Protein 5XYF (pdb70)

InterPro domains:
  IPR029400 TERF1-interacting nuclear factor 2, N-terminal domain [PF14973] (20-169)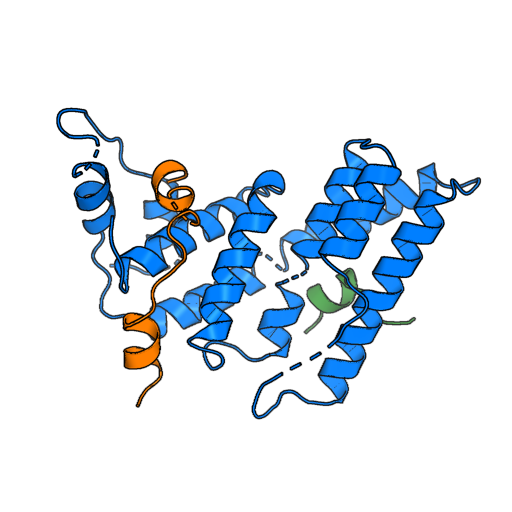
  IPR029400 TERF1-interacting nuclear factor 2, N-terminal domain [cd11657] (20-201)
  IPR039098 TERF1-interacting nuclear factor 2 [PTHR15512] (6-449)

GO terms:
  GO:0005515 protein binding (F, IPI)
  GO:0070198 protein localization to chromosome, telomeric region (P, IDA)
  GO:0005654 nucleoplasm (C, TAS)
  GO:0000781 chromosome, telomeric region (C, IDA)
  GO:0010370 perinucleolar chromocenter (C, IDA)
  GO:0042162 telomeric repeat DNA binding (F, IDA)
  GO:0000783 nuclear telomere cap complex (C, IDA)
  GO:0070187 shelterin complex (C, IDA)
  GO:0032211 negative regulation of telomere maintenance via telomerase (P, IGI)
  GO:0000781 chromosome, telomeric region (C, HDA)
  GO:1904356 regulation of telomere maintenance via telomere lengthening (P, IMP)
  GO:0070187 shelterin complex (C, IMP)
  GO:0016233 telomere capping (P, IMP)
  GO:0032202 telomere assembly (P, IMP)
  GO:0032211 negative regulation of telomere maintenance via telomerase (P, IMP)
  GO:0050680 negative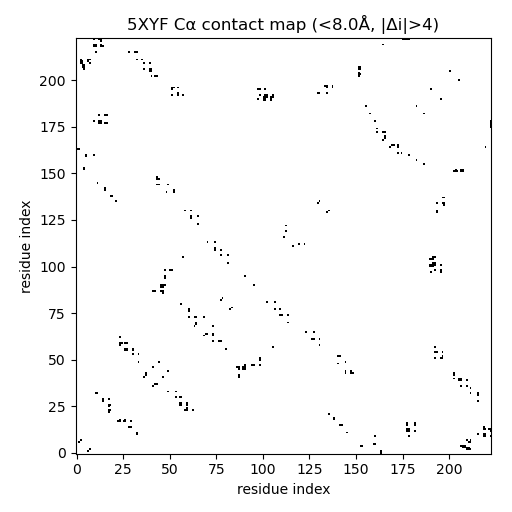 regulation of epithelial cell proliferation (P, IMP)
  GO:0070198 protein localization to chromosome, telomeric region (P, IMP)
  GO:0016604 nuclear body (C, IDA)
  GO:0016233 telomere capping (P, IDA)

B-factor: mean 49.42, std 18.52, range [25.07, 127.1]

Foldseek 3Di:
DDDALVVLLVLLLVLLCCLVVVVLVCLVSVLVSLVVCCVVCVPLDDPLLSLLVNLSLLVNLLVCVVVPPQLVVSVVSLCVSQPPDDDDPPPDDVSVVVSVVVSVVSSVLSVVLNVPDPCNVVSNVVSCVVSDDVVSVVSVSSLSSVVSVVVVGPQDDLCVVVVVVCVCPPDDDDDDPSSVVSCVSDHD/DDDDPVVVVVDD/DDPVVVVVPDDDDPVVCVVVVVD

Solvent-accessible surface area: 12185 Å² total

Sequence (223 aa):
LVAGPAALRFAAAASWQVVRGRCVEHFPRVLEFLRSLRAVAPGLVRYRHHERLCGLKAKVVVELILQGRPWAQVLKALNHHFPESGRDPKATKQDLRKILEAQETFYQQVKQLSEAPVDLASKLQELEQEYGEPFLAAEKLLFEYLCQLEKALPTPQAQQLQDVLSWQPGVSITSSLAWRQYGVDGWLKRMTISRLVLEESSLCARVQAARLPPQLAWALHFL

Secondary structure (DSSP, 8-state):
---HHHHHHHHHHHHHHHHHTT-GGGHHHHHHHHHHHHHH-TTSS-HHHHHHH--HHHHHHHHHHHTT--HHHHHHHHHHHS-S----TT--HHHHHHHHHHHHHHHHHHHHHHT--TTHHHHHHHHHHHTSHHHHH--HHHHHHHHHHHHTS----TTHHHHHHH--TTS--PPPHHHHHHHH----/--HHHHHHT----TT--HHHHH-/----HHHHHH--

Radius of gyration: 18.82 Å; Cα contacts (8 Å, |Δi|>4): 215; chains: 3; bounding box: 44×51×43 Å

Nearest PDB structures (foldseek):
  5xyf-assembly1_A  TM=1.005E+00  e=2.606E-24  Homo sapiens
  5f5p-assembly1_A  TM=2.068E-01  e=6.927E-01  Homo sapiens

Organism: Homo sapiens (NCBI:txid9606)

Structure (mmCIF, N/CA/C/O backbone):
data_5XYF
#
_entry.id   5XYF
#
_cell.length_a   46.222
_cell.length_b   112.258
_cell.length_c   121.209
_cell.angle_alpha   90.000
_cell.angle_beta   90.000
_cell.angle_gamma   90.000
#
_symmetry.space_group_name_H-M   'C 2 2 21'
#
loop_
_entity.id
_entity.type
_entity.pdbx_description
1 polymer 'TERF1-interacting nuclear factor 2'
2 polymer 'Telomeric repeat-binding factor 2'
3 polymer 'Adrenocortical dysplasia protein homolog'
4 water water
#
loop_
_atom_site.group_PDB
_atom_site.id
_atom_site.type_symbol
_atom_site.label_atom_id
_atom_site.label_alt_id
_atom_site.label_comp_id
_atom_site.label_asym_id
_atom_site.label_entity_id
_atom_site.label_seq_id
_atom_site.pdbx_PDB_ins_code
_atom_site.Cartn_x
_atom_site.Cartn_y
_atom_site.Cartn_z
_atom_site.occupancy
_atom_site.B_iso_or_equiv
_atom_site.auth_seq_id
_atom_site.auth_comp_id
_atom_site.auth_asym_id
_atom_site.auth_atom_id
_atom_site.pdbx_PDB_model_num
ATOM 1 N N . LEU A 1 7 ? 19.007 16.337 6.134 1.00 78.23 5 LEU A N 1
ATOM 2 C CA . LEU A 1 7 ? 18.079 17.093 6.965 1.00 81.45 5 LEU A CA 1
ATOM 3 C C . LEU A 1 7 ? 18.174 16.599 8.407 1.00 84.37 5 LEU A C 1
ATOM 4 O O . LEU A 1 7 ? 18.009 15.410 8.682 1.00 86.49 5 LEU A O 1
ATOM 9 N N . VAL A 1 8 ? 18.435 17.532 9.322 1.00 84.42 6 VAL A N 1
ATOM 10 C CA . VAL A 1 8 ? 19.022 17.204 10.616 1.00 84.65 6 VAL A CA 1
ATOM 11 C C . VAL A 1 8 ? 18.188 17.767 11.762 1.00 87.69 6 VAL A C 1
ATOM 12 O O . VAL A 1 8 ? 17.153 18.408 11.543 1.00 88.21 6 VAL A O 1
ATOM 16 N N . ALA A 1 9 ? 18.632 17.512 12.990 1.00 85.17 7 ALA A N 1
ATOM 17 C CA . ALA A 1 9 ? 18.073 18.104 14.196 1.00 80.59 7 ALA A CA 1
ATOM 18 C C . ALA A 1 9 ? 19.204 18.254 15.209 1.00 73.75 7 ALA A C 1
ATOM 19 O O . ALA A 1 9 ? 20.378 18.040 14.888 1.00 73.86 7 ALA A O 1
ATOM 21 N N . GLY A 1 10 ? 18.856 18.629 16.436 1.00 63.64 8 GLY A N 1
ATOM 22 C CA . GLY A 1 10 ? 19.822 18.715 17.505 1.00 55.70 8 GLY A CA 1
ATOM 23 C C . GLY A 1 10 ? 20.596 20.019 17.519 1.00 49.35 8 GLY A C 1
ATOM 24 O O . GLY A 1 10 ? 20.150 21.041 16.987 1.00 46.93 8 GLY A O 1
ATOM 25 N N . PRO A 1 11 ? 21.777 20.006 18.147 1.00 46.34 9 PRO A N 1
ATOM 26 C CA . PRO A 1 11 ? 22.572 21.245 18.229 1.00 43.71 9 PRO A CA 1
ATOM 27 C C . PRO A 1 11 ? 22.981 21.792 16.874 1.00 41.71 9 PRO A C 1
ATOM 28 O O . PRO A 1 11 ? 23.049 23.016 16.702 1.00 39.38 9 PRO A O 1
ATOM 32 N N . ALA A 1 12 ? 23.259 20.918 15.904 1.00 39.38 10 ALA A N 1
ATOM 33 C CA . ALA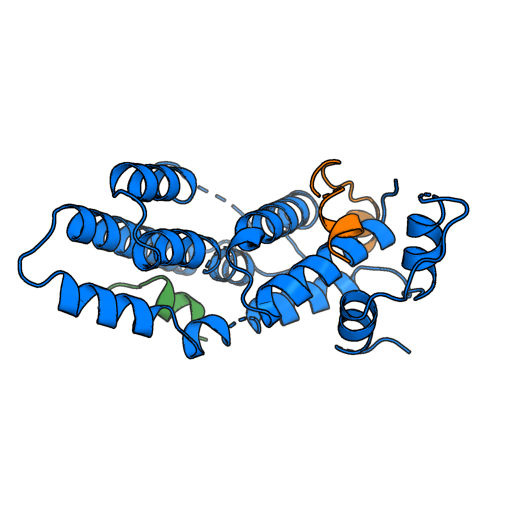 A 1 12 ? 23.649 21.382 14.577 1.00 38.77 10 ALA A CA 1
ATOM 34 C C . ALA A 1 12 ? 22.525 22.175 13.922 1.00 38.93 10 ALA A C 1
ATOM 35 O O . ALA A 1 12 ? 22.759 23.233 13.326 1.00 39.37 10 ALA A O 1
ATOM 37 N N . ALA A 1 13 ? 21.289 21.678 14.029 1.00 38.63 11 ALA A N 1
ATOM 38 C CA . ALA A 1 13 ? 20.154 22.379 13.438 1.00 39.92 11 ALA A CA 1
ATOM 39 C C . ALA A 1 13 ? 19.964 23.753 14.065 1.00 39.22 11 ALA A C 1
ATOM 40 O O . ALA A 1 13 ? 19.684 24.732 13.362 1.00 34.73 11 ALA A O 1
ATOM 42 N N . LEU A 1 14 ? 20.109 23.845 15.390 1.00 38.60 12 LEU A N 1
ATOM 43 C CA . LEU A 1 14 ? 19.970 25.132 16.062 1.00 39.07 12 LEU A CA 1
ATOM 44 C C . LEU A 1 14 ? 21.058 26.102 15.624 1.00 38.53 12 LEU A C 1
ATOM 45 O O . LEU A 1 14 ? 20.793 27.291 15.413 1.00 38.29 12 LEU A O 1
ATOM 50 N N . ARG A 1 15 ? 22.292 25.611 15.477 1.00 34.62 13 ARG A N 1
ATOM 51 C CA . ARG A 1 15 ? 23.391 26.484 15.081 1.00 32.99 13 ARG A CA 1
ATOM 52 C C . ARG A 1 15 ? 23.272 26.922 13.627 1.00 32.11 13 ARG A C 1
ATOM 53 O O . ARG A 1 15 ? 23.736 28.011 13.272 1.00 34.82 13 ARG A O 1
ATOM 61 N N . PHE A 1 16 ? 22.660 26.096 12.774 1.00 29.25 14 PHE A N 1
ATOM 62 C CA . PHE A 1 16 ? 22.434 26.502 11.389 1.00 32.43 14 PHE A CA 1
ATOM 63 C C . PHE A 1 16 ? 21.458 27.669 11.318 1.00 33.17 14 PHE A C 1
ATOM 64 O O . PHE A 1 16 ? 21.699 28.653 10.608 1.00 32.17 14 PHE A O 1
ATOM 72 N N . ALA A 1 17 ? 20.345 27.575 12.049 1.00 30.85 15 ALA A N 1
ATOM 73 C CA . ALA A 1 17 ? 19.372 28.660 12.054 1.00 28.89 15 ALA A CA 1
ATOM 74 C C . ALA A 1 17 ? 19.896 29.879 12.800 1.00 29.37 15 ALA A C 1
ATOM 75 O O . ALA A 1 17 ? 19.527 31.011 12.469 1.00 31.84 15 ALA A O 1
ATOM 77 N N . ALA A 1 18 ? 20.753 29.673 13.803 1.00 26.30 16 ALA A N 1
ATOM 78 C CA . ALA A 1 18 ? 21.342 30.801 14.516 1.00 28.32 16 ALA A CA 1
ATOM 79 C C . ALA A 1 18 ? 22.333 31.546 13.631 1.00 31.48 16 ALA A C 1
ATOM 80 O O . ALA A 1 18 ? 22.333 32.782 13.583 1.00 28.94 16 ALA A O 1
ATOM 82 N N . ALA A 1 19 ? 23.189 30.805 12.921 1.00 31.91 17 ALA A N 1
ATOM 83 C CA . ALA A 1 19 ? 24.155 31.436 12.028 1.00 30.08 17 ALA A CA 1
ATOM 84 C C . ALA A 1 19 ? 23.456 32.171 10.892 1.00 33.93 17 ALA A C 1
ATOM 85 O O . ALA A 1 19 ? 23.885 33.260 10.491 1.00 33.36 17 ALA A O 1
ATOM 87 N N . ALA A 1 20 ? 22.380 31.589 10.359 1.00 34.57 18 ALA A N 1
ATOM 88 C CA . ALA A 1 20 ? 21.605 32.268 9.327 1.00 35.68 18 ALA A CA 1
ATOM 89 C C . ALA A 1 20 ? 20.940 33.520 9.883 1.00 34.78 18 ALA A C 1
ATOM 90 O O . ALA A 1 20 ? 20.973 34.586 9.258 1.00 36.49 18 ALA A O 1
ATOM 92 N N . SER A 1 21 ? 20.332 33.409 11.068 1.00 33.23 19 SER A N 1
ATOM 93 C CA . SER A 1 21 ? 19.687 34.564 11.684 1.00 32.59 19 SER A CA 1
ATOM 94 C C . SER A 1 21 ? 20.701 35.650 12.020 1.00 34.99 19 SER A C 1
ATOM 95 O O . SER A 1 21 ? 20.408 36.845 11.896 1.00 34.45 19 SER A O 1
ATOM 98 N N . TRP A 1 22 ? 21.904 35.252 12.443 1.00 36.92 20 TRP A N 1
ATOM 99 C CA . TRP A 1 22 ? 22.934 36.225 12.793 1.00 35.45 20 TRP A CA 1
ATOM 100 C C . TRP A 1 22 ? 23.390 37.012 11.569 1.00 36.29 20 TRP A C 1
ATOM 101 O O . TRP A 1 22 ? 23.652 38.217 11.661 1.00 37.11 20 TRP A O 1
ATOM 112 N N . GLN A 1 23 ? 23.475 36.352 10.411 1.00 35.09 21 GLN A N 1
ATOM 113 C CA . GLN A 1 23 ? 23.822 37.057 9.181 1.00 33.94 21 GLN A CA 1
ATOM 114 C C . GLN A 1 23 ? 22.684 37.962 8.722 1.00 35.54 21 GLN A C 1
ATOM 115 O O . GLN A 1 23 ? 22.926 39.065 8.218 1.00 35.36 21 GLN A O 1
ATOM 121 N N . VAL A 1 24 ? 21.439 37.509 8.888 1.00 35.06 22 VAL A N 1
ATOM 122 C CA . VAL A 1 24 ? 20.284 38.297 8.460 1.00 36.26 22 VAL A CA 1
ATOM 123 C C . VAL A 1 24 ? 20.257 39.640 9.180 1.00 38.81 22 VAL A C 1
ATOM 124 O O . VAL A 1 24 ? 20.069 40.695 8.562 1.00 40.82 22 VAL A O 1
ATOM 128 N N . VAL A 1 25 ? 20.455 39.623 10.499 1.00 34.73 23 VAL A N 1
ATOM 129 C CA . VAL A 1 25 ? 20.347 40.852 11.278 1.00 38.34 23 VAL A CA 1
ATOM 130 C C . VAL A 1 25 ? 21.566 41.742 11.064 1.00 42.55 23 VAL A C 1
ATOM 131 O O . VAL A 1 25 ? 21.437 42.966 10.934 1.00 41.47 23 VAL A O 1
ATOM 135 N N . ARG A 1 26 ? 22.765 41.152 11.026 1.00 41.46 24 ARG A N 1
ATOM 136 C CA . ARG A 1 26 ? 23.964 41.942 10.757 1.00 40.64 24 ARG A CA 1
ATOM 137 C C . ARG A 1 26 ? 23.872 42.630 9.401 1.00 41.32 24 ARG A C 1
ATOM 138 O O . ARG A 1 26 ? 24.171 43.823 9.274 1.00 45.68 24 ARG A O 1
ATOM 146 N N . GLY A 1 27 ? 23.452 41.893 8.376 1.00 41.97 25 GLY A N 1
ATOM 147 C CA . GLY A 1 27 ? 23.277 42.447 7.050 1.00 44.45 25 GLY A CA 1
ATOM 148 C C . GLY A 1 27 ? 22.027 43.270 6.849 1.00 45.52 25 GLY A C 1
ATOM 149 O O . GLY A 1 27 ? 21.823 43.800 5.753 1.00 48.43 25 GLY A O 1
ATOM 150 N N . ARG A 1 28 ? 21.181 43.387 7.876 1.00 46.13 26 ARG A N 1
ATOM 151 C CA . ARG A 1 28 ? 19.953 44.184 7.814 1.00 48.33 26 ARG A CA 1
ATOM 152 C C . ARG A 1 28 ? 19.019 43.682 6.714 1.00 50.06 26 ARG A C 1
ATOM 153 O O . ARG A 1 28 ? 18.400 44.467 5.992 1.00 51.02 26 ARG A O 1
ATOM 161 N N . CYS A 1 29 ? 18.912 42.358 6.587 1.00 51.61 27 CYS A N 1
ATOM 162 C CA . CYS A 1 29 ? 18.094 41.734 5.544 1.00 52.81 27 CYS A CA 1
ATOM 163 C C . CYS A 1 29 ? 16.669 41.581 6.068 1.00 46.33 27 CYS A C 1
ATOM 164 O O . CYS A 1 29 ? 16.231 40.504 6.478 1.00 40.91 27 CYS A O 1
ATOM 167 N N . VAL A 1 30 ? 15.930 42.695 6.032 1.00 45.74 28 VAL A N 1
ATOM 168 C CA . VAL A 1 30 ? 14.598 42.748 6.633 1.00 44.55 28 VAL A CA 1
ATOM 169 C C . VAL A 1 30 ? 13.658 41.731 5.997 1.00 38.57 28 VAL A C 1
ATOM 170 O O . VAL A 1 30 ? 12.740 41.228 6.656 1.00 36.21 28 VAL A O 1
ATOM 174 N N . GLU A 1 31 ? 13.872 41.400 4.721 1.00 36.64 29 GLU A N 1
ATOM 175 C CA . GLU A 1 31 ? 13.008 40.433 4.053 1.00 41.76 29 GLU A CA 1
ATOM 176 C C . GLU A 1 31 ? 13.085 39.051 4.689 1.00 41.14 29 GLU A C 1
ATOM 177 O O . GLU A 1 31 ? 12.172 38.241 4.494 1.00 41.32 29 GLU A O 1
ATOM 183 N N . HIS A 1 32 ? 14.145 38.763 5.444 1.00 38.59 30 HIS A N 1
ATOM 184 C CA . HIS A 1 32 ? 14.280 37.501 6.157 1.00 37.37 30 HIS A CA 1
ATOM 185 C C . HIS A 1 32 ? 14.016 37.631 7.651 1.00 34.02 30 HIS A C 1
ATOM 186 O O . HIS A 1 32 ? 14.137 36.637 8.374 1.00 38.56 30 HIS A O 1
ATOM 193 N N . PHE A 1 33 ? 13.669 38.827 8.129 1.00 32.55 31 PHE A N 1
ATOM 194 C CA . PHE A 1 33 ? 13.318 38.985 9.538 1.00 32.41 31 PHE A CA 1
ATOM 195 C C . PHE A 1 33 ? 12.191 38.063 9.992 1.00 33.48 31 PHE A C 1
ATOM 196 O O . PHE A 1 33 ? 12.255 37.584 11.138 1.00 29.88 31 PHE A O 1
ATOM 204 N N . PRO A 1 34 ? 11.145 37.792 9.199 1.00 32.50 32 PRO A N 1
ATOM 205 C CA . PRO A 1 34 ? 10.159 36.792 9.639 1.00 35.25 32 PRO A CA 1
ATOM 206 C C . PRO A 1 34 ? 10.767 35.437 9.952 1.00 36.82 32 PRO A C 1
ATOM 207 O O . PRO A 1 34 ? 10.285 34.757 10.864 1.00 38.16 32 PRO A O 1
ATOM 211 N N . ARG A 1 35 ? 11.821 35.029 9.238 1.00 35.23 33 ARG A N 1
ATOM 212 C CA . ARG A 1 35 ? 12.469 33.755 9.540 1.00 35.32 33 ARG A CA 1
ATOM 213 C C . ARG A 1 35 ? 13.149 33.789 10.902 1.00 34.38 33 ARG A C 1
ATOM 214 O O . ARG A 1 35 ? 13.099 32.805 11.651 1.00 34.29 33 ARG A O 1
ATOM 222 N N . VAL A 1 36 ? 13.798 34.907 11.236 1.00 32.50 34 VAL A N 1
ATOM 223 C CA . VAL A 1 36 ? 14.411 35.045 12.555 1.00 31.91 34 VAL A CA 1
ATOM 224 C C . VAL A 1 36 ? 13.351 34.955 13.645 1.00 32.56 34 VAL A C 1
ATOM 225 O O . VAL A 1 36 ? 13.597 34.413 14.729 1.00 33.51 34 VAL A O 1
ATOM 229 N N . LEU A 1 37 ? 12.153 35.476 13.369 1.00 32.93 35 LEU A N 1
ATOM 230 C CA . LEU A 1 37 ? 11.076 35.432 14.353 1.00 33.89 35 LEU A CA 1
ATOM 231 C C . LEU A 1 37 ? 10.628 34.000 14.620 1.00 31.90 35 LEU A C 1
ATOM 232 O O . LEU A 1 37 ? 10.427 33.610 15.776 1.00 33.24 35 LEU A O 1
ATOM 237 N N . GLU A 1 38 ? 10.458 33.200 13.560 1.00 28.84 36 GLU A N 1
ATOM 238 C CA . GLU A 1 38 ? 10.080 31.803 13.758 1.00 34.04 36 GLU A CA 1
ATOM 239 C C . GLU A 1 38 ? 11.144 31.052 14.547 1.00 32.38 36 GLU A C 1
ATOM 240 O O . GLU A 1 38 ? 10.818 30.218 15.399 1.00 36.26 36 GLU A O 1
ATOM 246 N N . PHE A 1 39 ? 12.421 31.328 14.272 1.00 32.33 37 PHE A N 1
ATOM 247 C CA . PHE A 1 39 ? 13.493 30.676 15.017 1.00 31.58 37 PHE A CA 1
ATOM 248 C C . PHE A 1 39 ? 13.419 31.018 16.499 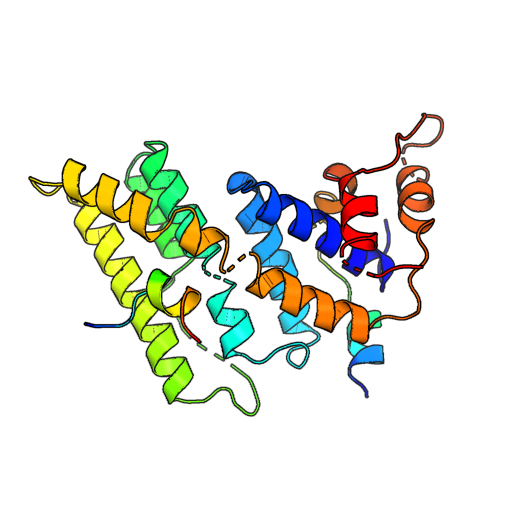1.00 34.48 37 PHE A C 1
ATOM 249 O O . PHE A 1 39 ? 13.472 30.128 17.356 1.00 38.16 37 PHE A O 1
ATOM 257 N N . LEU A 1 40 ? 13.299 32.309 16.819 1.00 31.54 38 LEU A N 1
ATOM 258 C CA . LEU A 1 40 ? 13.213 32.721 18.216 1.00 30.19 38 LEU A CA 1
ATOM 259 C C . LEU A 1 40 ? 11.952 32.178 18.875 1.00 32.68 38 LEU A C 1
ATOM 260 O O . LEU A 1 40 ? 11.964 31.825 20.060 1.00 32.28 38 LEU A O 1
ATOM 265 N N . ARG A 1 41 ? 10.852 32.102 18.123 1.00 30.61 39 ARG A N 1
ATOM 266 C CA . ARG A 1 41 ? 9.621 31.563 18.686 1.00 38.10 39 ARG A CA 1
ATOM 267 C C . ARG A 1 41 ? 9.748 30.067 18.949 1.00 40.43 39 ARG A C 1
ATOM 268 O O . ARG A 1 41 ? 9.202 29.555 19.934 1.00 37.55 39 ARG A O 1
ATOM 276 N N . SER A 1 42 ? 10.471 29.351 18.084 1.00 40.20 40 SER A N 1
ATOM 277 C CA . SER A 1 42 ? 10.735 27.938 18.339 1.00 43.00 40 SER A CA 1
ATOM 278 C C . SER A 1 42 ? 11.634 27.758 19.556 1.00 42.75 40 SER A C 1
ATOM 279 O O . SER A 1 42 ? 11.411 26.853 20.368 1.00 40.46 40 SER A O 1
ATOM 282 N N . LEU A 1 43 ? 12.654 28.610 19.697 1.00 44.08 41 LEU A N 1
ATOM 283 C CA . LEU A 1 43 ? 13.532 28.532 20.861 1.00 45.52 41 LEU A CA 1
ATOM 284 C C . LEU A 1 43 ? 12.765 28.793 22.151 1.00 46.10 41 LEU A C 1
ATOM 285 O O . LEU A 1 43 ? 12.966 28.096 23.153 1.00 49.82 41 LEU A O 1
ATOM 290 N N . ARG A 1 44 ? 11.885 29.797 22.146 1.00 42.89 42 ARG A N 1
ATOM 291 C CA . ARG A 1 44 ? 11.146 30.139 23.356 1.00 44.29 42 ARG A CA 1
ATOM 292 C C . ARG A 1 44 ? 10.206 29.012 23.766 1.00 49.82 42 ARG A C 1
ATOM 293 O O . ARG A 1 44 ? 9.992 28.773 24.960 1.00 52.52 42 ARG A O 1
ATOM 301 N N . ALA A 1 45 ? 9.638 28.305 22.785 1.00 49.64 43 ALA A N 1
ATOM 302 C CA . ALA A 1 45 ? 8.680 27.247 23.090 1.00 50.71 43 ALA A CA 1
ATOM 303 C C . ALA A 1 45 ? 9.333 26.080 23.822 1.00 54.98 43 ALA A C 1
ATOM 304 O O . ALA A 1 45 ? 8.697 25.459 24.682 1.00 60.69 43 ALA A O 1
ATOM 306 N N . VAL A 1 46 ? 10.585 25.772 23.507 1.00 55.52 44 VAL A N 1
ATOM 307 C CA . VAL A 1 46 ? 11.283 24.644 24.110 1.00 57.38 44 VAL A CA 1
ATOM 308 C C . VAL A 1 46 ? 12.131 25.075 25.301 1.00 56.24 44 VAL A C 1
ATOM 309 O O . VAL A 1 46 ? 12.207 24.360 26.300 1.00 55.51 44 VAL A O 1
ATOM 313 N N . ALA A 1 47 ? 12.760 26.247 25.225 1.00 55.80 45 ALA A N 1
ATOM 314 C CA . ALA A 1 47 ? 13.678 26.724 26.260 1.00 54.74 45 ALA A CA 1
ATOM 315 C C . ALA A 1 47 ? 13.342 28.163 26.624 1.00 53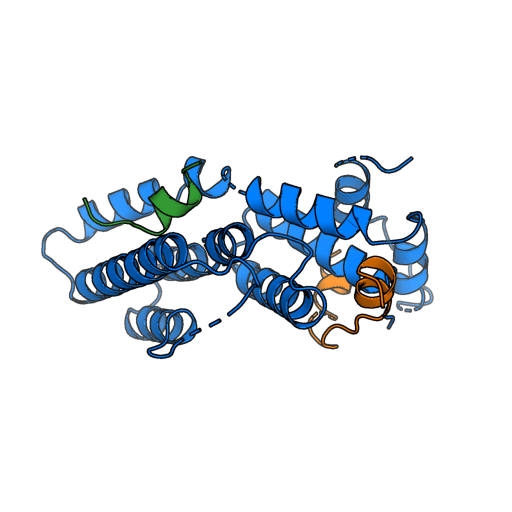.71 45 ALA A C 1
ATOM 316 O O . ALA A 1 47 ? 14.023 29.102 26.188 1.00 51.23 45 ALA A O 1
ATOM 318 N N . PRO A 1 48 ? 12.299 28.377 27.431 1.00 55.46 46 PRO A N 1
ATOM 319 C CA . PRO A 1 48 ? 12.001 29.742 27.891 1.00 56.33 46 PRO A CA 1
ATOM 320 C C . PRO A 1 48 ? 13.062 30.309 28.817 1.00 58.08 46 PRO A C 1
ATOM 321 O O . PRO A 1 48 ? 13.118 31.533 28.991 1.00 58.03 46 PRO A O 1
ATOM 325 N N . GLY A 1 49 ? 13.902 29.465 29.415 1.00 53.36 47 GLY A N 1
ATOM 326 C CA . GLY A 1 49 ? 14.933 29.909 30.327 1.00 52.33 47 GLY A CA 1
ATOM 327 C C . GLY A 1 49 ? 16.222 30.375 29.691 1.00 50.69 47 GLY A C 1
ATOM 328 O O . GLY A 1 49 ? 17.149 30.749 30.416 1.00 52.76 47 GLY A O 1
ATOM 329 N N . LEU A 1 50 ? 16.315 30.357 28.358 1.00 42.82 48 LEU A N 1
ATOM 330 C CA . LEU A 1 50 ? 17.520 30.844 27.691 1.00 38.95 48 LEU A CA 1
ATOM 331 C C . LEU A 1 50 ? 17.786 32.303 28.036 1.00 40.62 48 LEU A C 1
ATOM 332 O O . LEU A 1 50 ? 18.904 32.672 28.412 1.00 39.52 48 LEU A O 1
ATOM 337 N N . VAL A 1 51 ? 16.765 33.150 27.905 1.00 36.85 49 VAL A N 1
ATOM 338 C CA . VAL A 1 51 ? 16.854 34.569 28.222 1.00 39.87 49 VAL A CA 1
ATOM 339 C C . VAL A 1 51 ? 15.609 34.962 29.009 1.00 42.18 49 VAL A C 1
ATOM 340 O O . VAL A 1 51 ? 14.623 34.225 29.067 1.00 42.16 49 VAL A O 1
ATOM 344 N N . ARG A 1 52 ? 15.667 36.141 29.620 1.00 41.49 50 ARG A N 1
ATOM 345 C CA . ARG A 1 52 ? 14.499 36.678 30.296 1.00 44.00 50 ARG A CA 1
ATOM 346 C C . ARG A 1 52 ? 13.408 37.004 29.280 1.00 37.84 50 ARG A C 1
ATOM 347 O O . ARG A 1 52 ? 13.671 37.217 28.092 1.00 31.41 50 ARG A O 1
ATOM 355 N N . TYR A 1 53 ? 12.164 37.037 29.764 1.00 40.63 51 TYR A N 1
ATOM 356 C CA . TYR A 1 53 ? 11.042 37.351 28.885 1.00 43.33 51 TYR A CA 1
ATOM 357 C C . TYR A 1 53 ? 11.194 38.735 28.268 1.00 37.91 51 TYR A C 1
ATOM 358 O O . TYR A 1 53 ? 10.939 38.921 27.072 1.00 37.75 51 TYR A O 1
ATOM 367 N N . ARG A 1 54 ? 11.611 39.718 29.070 1.00 40.78 52 ARG A N 1
ATOM 368 C CA . ARG A 1 54 ? 11.776 41.076 28.563 1.00 43.47 52 ARG A CA 1
ATOM 369 C C . ARG A 1 54 ? 12.813 41.129 27.447 1.00 39.69 52 ARG A C 1
ATOM 370 O O . ARG A 1 54 ? 12.621 41.827 26.445 1.00 35.33 52 ARG A O 1
ATOM 378 N N . HIS A 1 55 ? 13.914 40.389 27.598 1.00 36.80 53 HIS A N 1
ATOM 379 C CA . HIS A 1 55 ? 14.923 40.325 26.544 1.00 36.61 53 HIS A CA 1
ATOM 380 C C . HIS A 1 55 ? 14.337 39.734 25.266 1.00 34.12 53 HIS A C 1
ATOM 381 O O . HIS A 1 55 ? 14.528 40.275 24.170 1.00 31.86 53 HIS A O 1
ATOM 388 N N . HIS A 1 56 ? 13.609 38.624 25.393 1.00 36.07 54 HIS A N 1
ATOM 389 C CA . HIS A 1 56 ? 13.046 37.959 24.221 1.00 30.41 54 HIS A CA 1
ATOM 390 C C . HIS A 1 56 ? 12.044 38.855 23.503 1.00 32.08 54 HIS A C 1
ATOM 391 O O . HIS A 1 56 ? 12.057 38.958 22.271 1.00 30.65 54 HIS A O 1
ATOM 398 N N . GLU A 1 57 ? 11.169 39.522 24.259 1.00 38.40 55 GLU A N 1
ATOM 399 C CA . GLU A 1 57 ? 10.113 40.308 23.628 1.00 41.05 55 GLU A CA 1
ATOM 400 C C . GLU A 1 57 ? 10.635 41.616 23.048 1.00 38.62 55 GLU A C 1
ATOM 401 O O . GLU A 1 57 ? 10.114 42.083 22.029 1.00 37.40 55 GLU A O 1
ATOM 407 N N . ARG A 1 58 ? 11.640 42.227 23.680 1.00 40.46 56 ARG A N 1
ATOM 408 C CA . ARG A 1 58 ? 12.256 43.418 23.102 1.00 37.01 56 ARG A CA 1
ATOM 409 C C . ARG A 1 58 ? 12.784 43.128 21.703 1.00 35.15 56 ARG A C 1
ATOM 410 O O . ARG A 1 58 ? 12.57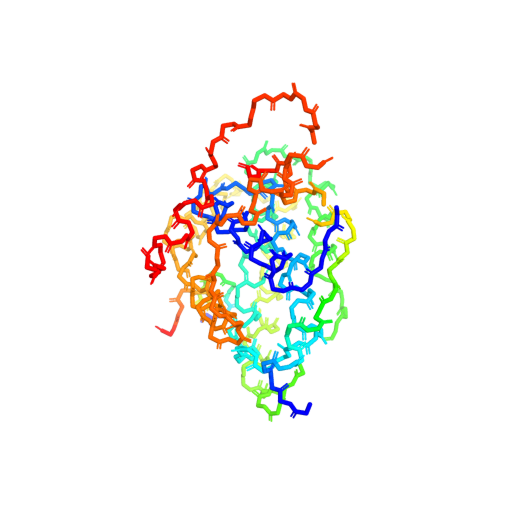2 43.910 20.769 1.00 35.33 56 ARG A O 1
ATOM 418 N N . LEU A 1 59 ? 13.464 41.993 21.542 1.00 31.70 57 LEU A N 1
ATOM 419 C CA . LEU A 1 59 ? 14.038 41.643 20.248 1.00 30.19 57 LEU A CA 1
ATOM 420 C C . LEU A 1 59 ? 12.951 41.297 19.238 1.00 28.59 57 LEU A C 1
ATOM 421 O O . LEU A 1 59 ? 12.990 41.753 18.090 1.00 26.24 57 LEU A O 1
ATOM 426 N N . CYS A 1 60 ? 11.969 40.491 19.650 1.00 30.30 58 CYS A N 1
ATOM 427 C CA . CYS A 1 60 ? 10.932 40.054 18.719 1.00 29.57 58 CYS A CA 1
ATOM 428 C C . CYS A 1 60 ? 10.102 41.228 18.218 1.00 34.11 58 CYS A C 1
ATOM 429 O O . CYS A 1 60 ? 9.723 41.274 17.042 1.00 34.31 58 CYS A O 1
ATOM 440 N N . GLY A 1 62 ? 11.134 44.392 18.085 1.00 31.04 60 GLY A N 1
ATOM 441 C CA . GLY A 1 62 ? 11.998 45.153 17.200 1.00 34.83 60 GLY A CA 1
ATOM 442 C C . GLY A 1 62 ? 12.023 44.578 15.796 1.00 34.05 60 GLY A C 1
ATOM 443 O O . GLY A 1 62 ? 11.972 45.317 14.810 1.00 31.49 60 GLY A O 1
ATOM 444 N N . LEU A 1 63 ? 12.086 43.248 15.692 1.00 34.98 61 LEU A N 1
ATOM 445 C CA . LEU A 1 63 ? 12.044 42.601 14.384 1.00 33.15 61 LEU A CA 1
ATOM 446 C C . LEU A 1 63 ? 10.701 42.824 13.699 1.00 30.56 61 LEU A C 1
ATOM 447 O O . LEU A 1 63 ? 10.650 43.102 12.495 1.00 31.55 61 LEU A O 1
ATOM 452 N N . LYS A 1 64 ? 9.602 42.706 14.450 1.00 28.83 62 LYS A N 1
ATOM 453 C CA . LYS A 1 64 ? 8.277 42.909 13.870 1.00 29.90 62 LYS A CA 1
ATOM 454 C C . LYS A 1 64 ? 8.095 44.346 13.397 1.00 28.83 62 LYS A C 1
ATOM 455 O O . LYS A 1 64 ? 7.597 44.588 12.291 1.00 30.29 62 LYS A O 1
ATOM 461 N N . ALA A 1 65 ? 8.480 45.314 14.233 1.00 28.25 63 ALA A N 1
ATOM 462 C CA . ALA A 1 65 ? 8.322 46.717 13.864 1.00 31.58 63 ALA A CA 1
ATOM 463 C C . ALA A 1 65 ? 9.110 47.050 12.603 1.00 29.18 63 ALA A C 1
ATOM 464 O O . ALA A 1 65 ? 8.611 47.758 11.721 1.00 32.50 63 ALA A O 1
ATOM 466 N N . LYS A 1 66 ? 10.339 46.540 12.498 1.00 28.91 64 LYS A N 1
ATOM 467 C CA . LYS A 1 66 ? 11.160 46.826 11.326 1.00 30.30 64 LYS A CA 1
ATOM 468 C C . LYS A 1 66 ? 10.552 46.227 10.064 1.00 30.93 64 LYS A C 1
ATOM 469 O O . LYS A 1 66 ? 10.632 46.825 8.984 1.00 29.44 64 LYS A O 1
ATOM 475 N N . VAL A 1 67 ? 9.943 45.043 10.179 1.00 29.19 65 VAL A N 1
ATOM 476 C CA . VAL A 1 67 ? 9.239 44.454 9.043 1.00 29.72 65 VAL A CA 1
ATOM 477 C C . VAL A 1 67 ? 8.141 45.393 8.559 1.00 30.53 65 VAL A C 1
ATOM 478 O O . VAL A 1 67 ? 8.022 45.675 7.361 1.00 32.12 65 VAL A O 1
ATOM 482 N N . VAL A 1 68 ? 7.326 45.895 9.490 1.00 29.46 66 VAL A N 1
ATOM 483 C CA . VAL A 1 68 ? 6.236 46.795 9.124 1.00 30.11 66 VAL A CA 1
ATOM 484 C C . VAL A 1 68 ? 6.784 48.112 8.586 1.00 30.38 66 VAL A C 1
ATOM 485 O O . VAL A 1 68 ? 6.300 48.632 7.574 1.00 33.29 66 VAL A O 1
ATOM 489 N N . VAL A 1 69 ? 7.802 48.667 9.250 1.00 29.85 67 VAL A N 1
ATOM 490 C CA . VAL A 1 69 ? 8.384 49.934 8.808 1.00 32.27 67 VAL A CA 1
ATOM 491 C C . VAL A 1 69 ? 8.959 49.797 7.403 1.00 31.33 67 VAL A C 1
ATOM 492 O O . VAL A 1 69 ? 8.800 50.690 6.561 1.00 29.25 67 VAL A O 1
ATOM 496 N N . GLU A 1 70 ? 9.619 48.670 7.121 1.00 28.72 68 GLU A N 1
ATOM 497 C CA . GLU A 1 70 ? 10.215 48.470 5.803 1.00 33.98 68 GLU A CA 1
ATOM 498 C C . GLU A 1 70 ? 9.151 48.430 4.712 1.00 38.03 68 GLU A C 1
ATOM 499 O O . GLU A 1 70 ? 9.335 49.007 3.634 1.00 37.25 68 GLU A O 1
ATOM 505 N N . LEU A 1 71 ? 8.028 47.754 4.973 1.00 35.76 69 LEU A N 1
ATOM 506 C CA . LEU A 1 71 ? 6.928 47.752 4.013 1.00 33.32 69 LEU A CA 1
ATOM 507 C C . LEU A 1 71 ? 6.432 49.167 3.747 1.00 31.03 69 LEU A C 1
ATOM 508 O O . LEU A 1 71 ? 6.092 49.511 2.609 1.00 31.23 69 LEU A O 1
ATOM 513 N N . ILE A 1 72 ? 6.381 49.999 4.789 1.00 31.42 70 ILE A N 1
ATOM 514 C CA . ILE A 1 72 ? 5.960 51.386 4.621 1.00 32.69 70 ILE A CA 1
ATOM 515 C C . ILE A 1 72 ? 6.980 52.154 3.791 1.00 31.02 70 ILE A C 1
ATOM 516 O O . ILE A 1 72 ? 6.625 52.886 2.860 1.00 32.82 70 ILE A O 1
ATOM 521 N N . LEU A 1 73 ? 8.265 51.994 4.113 1.00 31.62 71 LEU A N 1
ATOM 522 C CA . LEU A 1 73 ? 9.303 52.780 3.457 1.00 36.90 71 LEU A CA 1
ATOM 523 C C . LEU A 1 73 ? 9.554 52.340 2.021 1.00 39.05 71 LEU A C 1
ATOM 524 O O . LEU A 1 73 ? 10.059 53.138 1.224 1.00 39.62 71 LEU A O 1
ATOM 529 N N . GLN A 1 74 ? 9.216 51.101 1.670 1.00 37.74 72 GLN A N 1
ATOM 530 C CA . GLN A 1 74 ? 9.344 50.657 0.289 1.00 40.53 72 GLN A CA 1
ATOM 531 C C . GLN A 1 74 ? 8.129 51.012 -0.560 1.00 38.21 72 GLN A C 1
ATOM 532 O O . GLN A 1 74 ? 8.135 50.741 -1.766 1.00 41.01 72 GLN A O 1
ATOM 538 N N . GLY A 1 75 ? 7.101 51.614 0.031 1.00 37.09 73 GLY A N 1
ATOM 539 C CA . GLY A 1 75 ? 5.949 52.067 -0.723 1.00 35.59 73 GLY A CA 1
ATOM 540 C C . GLY A 1 75 ? 4.861 51.056 -0.960 1.00 36.79 73 GLY A C 1
ATOM 541 O O . GLY A 1 75 ? 4.079 51.227 -1.908 1.00 35.05 73 GLY A O 1
ATOM 542 N N . ARG A 1 76 ? 4.794 50.002 -0.148 1.00 37.32 74 ARG A N 1
ATOM 543 C CA . ARG A 1 76 ? 3.720 49.033 -0.287 1.00 34.71 74 ARG A CA 1
ATOM 544 C C . ARG A 1 76 ? 2.372 49.696 -0.033 1.00 32.73 74 ARG A C 1
ATOM 545 O O . ARG A 1 76 ? 2.289 50.643 0.760 1.00 33.10 74 ARG A O 1
ATOM 553 N N . PRO A 1 77 ? 1.303 49.252 -0.694 1.00 30.37 75 PRO A N 1
ATOM 554 C CA . PRO A 1 77 ? -0.020 49.817 -0.430 1.00 29.71 75 PRO A CA 1
ATOM 555 C C . PRO A 1 77 ? -0.383 49.683 1.044 1.00 34.27 75 PRO A C 1
ATOM 556 O O . PRO A 1 77 ? 0.009 48.726 1.720 1.00 36.61 75 PRO A O 1
ATOM 560 N N . TRP A 1 78 ? -1.126 50.674 1.538 1.00 34.53 76 TRP A N 1
ATOM 561 C CA . TRP A 1 78 ? -1.466 50.697 2.957 1.00 37.58 76 TRP A CA 1
ATOM 562 C C . TRP A 1 78 ? -2.293 49.483 3.359 1.00 37.97 76 TRP A C 1
ATOM 563 O O . TRP A 1 78 ? -2.219 49.034 4.509 1.00 36.01 76 TRP A O 1
ATOM 574 N N . ALA A 1 79 ? -3.074 48.933 2.426 1.00 34.72 77 ALA A N 1
ATOM 575 C CA . ALA A 1 79 ? -3.824 47.717 2.721 1.00 37.70 77 ALA A CA 1
ATOM 576 C C . ALA A 1 79 ? -2.890 46.562 3.063 1.00 37.51 77 ALA A C 1
ATOM 577 O O . ALA A 1 79 ? -3.202 45.737 3.932 1.00 40.00 77 ALA A O 1
ATOM 579 N N . GLN A 1 80 ? -1.736 46.488 2.396 1.00 36.32 78 GLN A N 1
ATOM 580 C CA . GLN A 1 80 ? -0.763 45.447 2.709 1.00 30.93 78 GLN A CA 1
ATOM 581 C C . GLN A 1 80 ? 0.015 45.771 3.979 1.00 32.34 78 GLN A C 1
ATOM 582 O O . GLN A 1 80 ? 0.358 44.864 4.745 1.00 35.42 78 GLN A O 1
ATOM 588 N N . VAL A 1 81 ? 0.307 47.053 4.210 1.00 29.10 79 VAL A N 1
ATOM 589 C CA . VAL A 1 81 ? 0.943 47.461 5.460 1.00 32.24 79 VAL A CA 1
ATOM 590 C C . VAL A 1 81 ? 0.075 47.066 6.649 1.00 31.97 79 VAL A C 1
ATOM 591 O O . VAL A 1 81 ? 0.560 46.501 7.636 1.00 33.87 79 VAL A O 1
ATOM 595 N N . LEU A 1 82 ? -1.227 47.352 6.566 1.00 29.51 80 LEU A N 1
ATOM 596 C CA . LEU A 1 82 ? -2.117 47.089 7.691 1.00 30.74 80 LEU A CA 1
ATOM 597 C C . LEU A 1 82 ? -2.340 45.598 7.907 1.00 31.69 80 LEU A C 1
ATOM 598 O O . LEU A 1 82 ? -2.557 45.168 9.045 1.00 35.66 80 LEU A O 1
ATOM 603 N N . LYS A 1 83 ? -2.299 44.797 6.839 1.00 34.12 81 LYS A N 1
ATOM 604 C CA . LYS A 1 83 ? -2.420 43.351 7.000 1.00 38.39 81 LYS A CA 1
ATOM 605 C C . LYS A 1 83 ? -1.234 42.788 7.774 1.00 32.17 81 LYS A C 1
ATOM 606 O O . LYS A 1 83 ? -1.401 41.966 8.682 1.00 31.03 81 LYS A O 1
ATOM 612 N N . ALA A 1 84 ? -0.022 43.220 7.422 1.00 32.74 82 ALA A N 1
ATOM 613 C CA . ALA A 1 84 ? 1.155 42.787 8.166 1.00 33.94 82 ALA A CA 1
ATOM 614 C C . ALA A 1 84 ? 1.144 43.345 9.583 1.00 33.40 82 ALA A C 1
ATOM 615 O O . ALA A 1 84 ? 1.591 42.676 10.523 1.00 31.44 82 ALA A O 1
ATOM 617 N N . LEU A 1 85 ? 0.639 44.572 9.752 1.00 32.63 83 LEU A N 1
ATOM 618 C CA . LEU A 1 85 ? 0.553 45.164 11.084 1.00 30.87 83 LEU A CA 1
ATOM 619 C C . LEU A 1 85 ? -0.322 44.321 12.003 1.00 36.30 83 LEU A C 1
ATOM 620 O O . LEU A 1 85 ? 0.081 43.974 13.120 1.00 39.33 83 LEU A O 1
ATOM 625 N N . ASN A 1 86 ? -1.527 43.974 11.546 1.00 35.14 84 ASN A N 1
ATOM 626 C CA . ASN A 1 86 ? -2.425 43.169 12.364 1.00 41.85 84 ASN A CA 1
ATOM 627 C C . ASN A 1 86 ? -1.949 41.728 12.509 1.00 42.55 84 ASN A C 1
ATOM 628 O O . ASN A 1 86 ? -2.343 41.054 13.466 1.00 47.40 84 ASN A O 1
ATOM 633 N N . HIS A 1 87 ? -1.113 41.242 11.589 1.00 38.48 85 HIS A N 1
ATOM 634 C CA . HIS A 1 87 ? -0.576 39.892 11.725 1.00 39.06 85 HIS A CA 1
ATOM 635 C C . HIS A 1 87 ? 0.460 39.822 12.841 1.00 37.85 85 HIS A C 1
ATOM 636 O O . HIS A 1 87 ? 0.415 38.924 13.688 1.00 38.23 85 HIS A O 1
ATOM 643 N N . HIS A 1 88 ? 1.383 40.760 12.848 1.00 37.76 86 HIS A N 1
ATOM 644 C CA . HIS A 1 88 ? 2.456 40.759 13.794 1.00 37.75 86 HIS A CA 1
ATOM 645 C C . HIS A 1 88 ? 2.069 41.378 15.114 1.00 35.43 86 HIS A C 1
ATOM 646 O O . HIS A 1 88 ? 2.686 41.126 16.084 1.00 43.39 86 HIS A O 1
ATOM 653 N N . PHE A 1 89 ? 1.025 42.177 15.126 1.00 41.12 87 PHE A N 1
ATOM 654 C CA . PHE A 1 89 ? 0.523 42.805 16.339 1.00 39.22 87 PHE A CA 1
ATOM 655 C C . PHE A 1 89 ? -0.983 42.622 16.533 1.00 45.47 87 PHE A C 1
ATOM 656 O O . PHE A 1 89 ? -1.744 43.537 16.398 1.00 47.60 87 PHE A O 1
ATOM 664 N N . PRO A 1 90 ? -1.404 41.422 16.850 1.00 49.81 88 PRO A N 1
ATOM 665 C CA . PRO A 1 90 ? -2.829 41.114 16.886 1.00 53.37 88 PRO A CA 1
ATOM 666 C C . PRO A 1 90 ? -3.474 41.478 18.210 1.00 55.25 88 PRO A C 1
ATOM 667 O O . PRO A 1 90 ? -2.791 41.634 19.193 1.00 47.49 88 PRO A O 1
ATOM 671 N N . GLU A 1 91 ? -4.796 41.571 18.220 1.00 65.10 89 GLU A N 1
ATOM 672 C CA . GLU A 1 91 ? -5.561 41.772 19.450 1.00 71.22 89 GLU A CA 1
ATOM 673 C C . GLU A 1 91 ? -5.120 40.972 20.675 1.00 77.43 89 GLU A C 1
ATOM 674 O O . GLU A 1 91 ? -5.024 41.529 21.736 1.00 77.47 89 GLU A O 1
ATOM 680 N N . SER A 1 92 ? -4.835 39.689 20.547 1.00 84.68 90 SER A N 1
ATOM 681 C CA . SER A 1 92 ? -4.603 38.866 21.726 1.00 89.95 90 SER A CA 1
ATOM 682 C C . SER A 1 92 ? -3.248 38.206 21.644 1.00 92.91 90 SER A C 1
ATOM 683 O O . SER A 1 92 ? -2.863 37.792 20.577 1.00 95.83 90 SER A O 1
ATOM 686 N N . GLY A 1 93 ? -2.515 38.081 22.748 1.00 94.47 91 GLY A N 1
ATOM 687 C CA . GLY A 1 93 ? -2.956 38.507 24.057 1.00 99.62 91 GLY A CA 1
ATOM 688 C C . GLY A 1 93 ? -2.090 37.936 25.164 1.00 103.17 91 GLY A C 1
ATOM 689 O O . GLY A 1 93 ? -1.032 38.475 25.498 1.00 102.43 91 GLY A O 1
ATOM 690 N N . ARG A 1 97 ? 5.202 34.791 29.327 1.00 96.61 95 ARG A N 1
ATOM 691 C CA . ARG A 1 97 ? 5.090 33.736 30.329 1.00 100.56 95 ARG A CA 1
ATOM 692 C C . ARG A 1 97 ? 6.472 33.270 30.773 1.00 104.10 95 ARG A C 1
ATOM 693 O O . ARG A 1 97 ? 7.252 32.743 29.980 1.00 104.98 95 ARG A O 1
ATOM 701 N N . ASP A 1 98 ? 6.754 33.463 32.058 1.00 106.51 96 ASP A N 1
ATOM 702 C CA . ASP A 1 98 ? 8.085 33.319 32.629 1.00 108.29 96 ASP A CA 1
ATOM 703 C C . ASP A 1 98 ? 7.946 33.413 34.145 1.00 110.38 96 ASP A C 1
ATOM 704 O O . ASP A 1 98 ? 7.047 34.113 34.631 1.00 109.40 96 ASP A O 1
ATOM 709 N N . PRO A 1 99 ? 8.781 32.720 34.927 1.00 111.22 97 PRO A N 1
ATOM 710 C CA . PRO A 1 99 ? 8.704 32.887 36.390 1.00 111.01 97 PRO A CA 1
ATOM 711 C C . PRO A 1 99 ? 8.860 34.329 36.837 1.00 107.45 97 PRO A C 1
ATOM 712 O O . PRO A 1 99 ? 8.330 34.707 37.890 1.00 106.73 97 PRO A O 1
ATOM 716 N N . LYS A 1 100 ? 9.570 35.144 36.062 1.00 108.38 98 LYS A N 1
ATOM 717 C CA . LYS A 1 100 ? 9.682 36.580 36.270 1.00 109.87 98 LYS A CA 1
ATOM 718 C C . LYS A 1 100 ? 9.168 37.315 35.034 1.00 108.89 98 LYS A C 1
ATOM 719 O O . LYS A 1 100 ? 9.797 38.248 34.531 1.00 109.31 98 LYS A O 1
ATOM 725 N N . ALA A 1 101 ? 8.026 36.852 34.508 1.00 106.62 99 ALA A N 1
ATOM 726 C CA . ALA A 1 101 ? 7.251 37.574 33.497 1.00 100.19 99 ALA A CA 1
ATOM 727 C C . ALA A 1 101 ? 6.398 38.591 34.244 1.00 94.96 99 ALA A C 1
ATOM 728 O O . ALA A 1 101 ? 5.199 38.411 34.479 1.00 97.54 99 ALA A O 1
ATOM 730 N N . THR A 1 102 ? 7.057 39.682 34.624 1.00 85.83 100 THR A N 1
ATOM 731 C CA . THR A 1 102 ? 6.536 40.636 35.584 1.00 78.01 100 THR A CA 1
ATOM 732 C C . THR A 1 102 ? 5.445 41.497 34.960 1.00 71.78 100 THR A C 1
ATOM 733 O O . THR A 1 102 ? 5.236 41.517 33.744 1.00 64.38 100 THR A O 1
ATOM 737 N N . LYS A 1 103 ? 4.794 42.275 35.822 1.00 64.97 101 LYS A N 1
ATOM 738 C CA . LYS A 1 103 ? 3.782 43.215 35.373 1.00 62.56 101 LYS A CA 1
ATOM 739 C C . LYS A 1 103 ? 4.392 44.519 34.866 1.00 63.79 101 LYS A C 1
ATOM 740 O O . LYS A 1 103 ? 3.886 45.082 33.893 1.00 64.29 101 LYS A O 1
ATOM 746 N N . GLN A 1 104 ? 5.488 45.002 35.463 1.00 65.93 102 GLN A N 1
ATOM 747 C CA . GLN A 1 104 ? 6.069 46.253 34.976 1.00 67.73 102 GLN A CA 1
ATOM 748 C C . GLN A 1 104 ? 6.654 46.075 33.576 1.00 61.04 102 GLN A C 1
ATOM 749 O O . GLN A 1 104 ? 6.482 46.937 32.707 1.00 57.97 102 GLN A O 1
ATOM 755 N N . ASP A 1 105 ? 7.316 44.940 33.322 1.00 58.38 103 ASP A N 1
ATOM 756 C CA . ASP A 1 105 ? 7.841 44.687 31.983 1.00 55.96 103 ASP A CA 1
ATOM 757 C C . ASP A 1 105 ? 6.712 44.415 31.000 1.00 49.56 103 ASP A C 1
ATOM 758 O O . ASP A 1 105 ? 6.759 44.865 29.849 1.00 45.86 103 ASP A O 1
ATOM 763 N N . LEU A 1 106 ? 5.682 43.691 31.442 1.00 49.42 104 LEU A N 1
ATOM 764 C CA . LEU A 1 106 ? 4.531 43.454 30.579 1.00 51.57 104 LEU A CA 1
ATOM 765 C C . LEU A 1 106 ? 3.811 44.758 30.258 1.00 51.78 104 L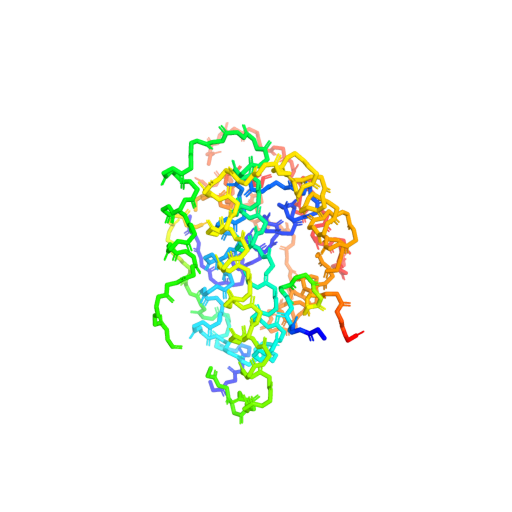EU A C 1
ATOM 766 O O . LEU A 1 106 ? 3.362 44.961 29.124 1.00 51.82 104 LEU A O 1
ATOM 771 N N . ARG A 1 107 ? 3.695 45.654 31.244 1.00 50.69 105 ARG A N 1
ATOM 772 C CA . ARG A 1 107 ? 3.106 46.967 30.992 1.00 50.46 105 ARG A CA 1
ATOM 773 C C . ARG A 1 107 ? 3.843 47.693 29.873 1.00 46.54 105 ARG A C 1
ATOM 774 O O . ARG A 1 107 ? 3.222 48.199 28.932 1.00 44.81 105 ARG A O 1
ATOM 782 N N . LYS A 1 108 ? 5.174 47.749 29.963 1.00 45.66 106 LYS A N 1
ATOM 783 C CA . LYS A 1 108 ? 5.957 48.476 28.969 1.00 47.63 106 LYS A CA 1
ATOM 784 C C . LYS A 1 108 ? 5.907 47.789 27.610 1.00 44.96 106 LYS A C 1
ATOM 785 O O . LYS A 1 108 ? 5.909 48.459 26.571 1.00 41.95 106 LYS A O 1
ATOM 791 N N . ILE A 1 109 ? 5.860 46.456 27.597 1.00 47.02 107 ILE A N 1
ATOM 792 C CA . ILE A 1 109 ? 5.791 45.724 26.336 1.00 47.41 107 ILE A CA 1
ATOM 793 C C . ILE A 1 109 ? 4.446 45.954 25.657 1.00 46.88 107 ILE A C 1
ATOM 794 O O . ILE A 1 109 ? 4.381 46.244 24.456 1.00 47.23 107 ILE A O 1
ATOM 799 N N . LEU A 1 110 ? 3.352 45.829 26.415 1.00 42.47 108 LEU A N 1
ATOM 800 C CA . LEU A 1 110 ? 2.031 46.084 25.848 1.00 43.42 108 LEU A CA 1
ATOM 801 C C . LEU A 1 110 ? 1.884 47.540 25.422 1.00 46.16 108 LEU A C 1
ATOM 802 O O . LEU A 1 110 ? 1.255 47.837 24.399 1.00 42.26 108 LEU A O 1
ATOM 807 N N . GLU A 1 111 ? 2.452 48.465 26.200 1.00 48.41 109 GLU A N 1
ATOM 808 C CA . GLU A 1 111 ? 2.361 49.881 25.861 1.00 44.85 109 GLU A CA 1
ATOM 809 C C . GLU A 1 111 ? 3.101 50.188 24.565 1.00 41.64 109 GLU A C 1
ATOM 810 O O . GLU A 1 111 ? 2.609 50.953 23.727 1.00 37.42 109 GLU A O 1
ATOM 816 N N . ALA A 1 112 ? 4.282 49.592 24.377 1.00 40.11 110 ALA A N 1
ATOM 817 C CA . ALA A 1 112 ? 5.047 49.833 23.157 1.00 39.64 110 ALA A CA 1
ATOM 818 C C . ALA A 1 112 ? 4.313 49.309 21.928 1.00 38.52 110 ALA A C 1
ATOM 819 O O . ALA A 1 112 ? 4.377 49.915 20.852 1.00 39.64 110 ALA A O 1
ATOM 821 N N . GLN A 1 113 ? 3.610 48.180 22.068 1.00 40.20 111 GLN A N 1
ATOM 822 C CA . GLN A 1 113 ? 2.840 47.644 20.948 1.00 43.33 111 GLN A CA 1
ATOM 823 C C . GLN A 1 113 ? 1.723 48.592 20.542 1.00 40.40 111 GLN A C 1
ATOM 824 O O . GLN A 1 113 ? 1.509 48.837 19.349 1.00 39.84 111 GLN A O 1
ATOM 830 N N . GLU A 1 114 ? 0.995 49.129 21.521 1.00 38.11 112 GLU A N 1
ATOM 831 C CA . GLU A 1 114 ? -0.162 49.957 21.206 1.00 42.41 112 GLU A CA 1
ATOM 832 C C . GLU A 1 114 ? 0.253 51.268 20.548 1.00 39.15 112 GLU A C 1
ATOM 833 O O . GLU A 1 114 ? -0.395 51.719 19.597 1.00 41.15 112 GLU A O 1
ATOM 839 N N . THR A 1 115 ? 1.333 51.889 21.030 1.00 38.22 113 THR A N 1
ATOM 840 C CA . THR A 1 115 ? 1.778 53.144 20.431 1.00 37.69 113 THR A CA 1
ATOM 841 C C . THR A 1 115 ? 2.286 52.938 19.009 1.00 34.67 113 THR A C 1
ATOM 842 O O . THR A 1 115 ? 2.074 53.800 18.149 1.00 34.25 113 THR A O 1
ATOM 846 N N . PHE A 1 116 ? 2.948 51.810 18.739 1.00 32.34 114 PHE A N 1
ATOM 847 C CA . PHE A 1 116 ? 3.375 51.524 17.373 1.00 32.81 114 PHE A CA 1
ATOM 848 C C . PHE A 1 116 ? 2.180 51.220 16.480 1.00 34.09 114 PHE A C 1
ATOM 849 O O . PHE A 1 116 ? 2.140 51.646 15.319 1.00 31.31 114 PHE A O 1
ATOM 857 N N . TYR A 1 117 ? 1.198 50.484 17.005 1.00 34.30 115 TYR A N 1
ATOM 858 C CA . TYR A 1 117 ? -0.004 50.184 16.234 1.00 34.79 115 TYR A CA 1
ATOM 859 C C . TYR A 1 117 ? -0.744 51.462 15.861 1.00 37.11 115 TYR A C 1
ATOM 860 O O . TYR A 1 117 ? -1.126 51.656 14.701 1.00 35.93 115 TYR A O 1
ATOM 869 N N . GLN A 1 118 ? -0.954 52.349 16.837 1.00 36.16 116 GLN A N 1
ATOM 870 C CA . GLN A 1 118 ? -1.659 53.597 16.563 1.00 38.91 116 GLN A CA 1
ATOM 871 C C . GLN A 1 118 ? -0.840 54.506 15.656 1.00 36.55 116 GLN A C 1
ATOM 872 O O . GLN A 1 118 ? -1.401 55.234 14.830 1.00 40.82 116 GLN A O 1
ATOM 878 N N . GLN A 1 119 ? 0.488 54.480 15.799 1.00 33.25 117 GLN A N 1
ATOM 879 C CA . GLN A 1 119 ? 1.347 55.279 14.930 1.00 34.29 117 GLN A CA 1
ATOM 880 C C . GLN A 1 119 ? 1.176 54.875 13.471 1.00 35.80 117 GLN A C 1
ATOM 881 O O . GLN A 1 119 ? 1.044 55.731 12.588 1.00 38.60 117 GLN A O 1
ATOM 887 N N . VAL A 1 120 ? 1.168 53.568 13.200 1.00 32.79 118 VAL A N 1
ATOM 888 C CA . VAL A 1 120 ? 1.019 53.091 11.828 1.00 31.91 118 VAL A CA 1
ATOM 889 C C . VAL A 1 120 ? -0.388 53.366 11.313 1.00 33.14 118 VAL A C 1
ATOM 890 O O . VAL A 1 120 ? -0.572 53.759 10.154 1.00 36.67 118 VAL A O 1
ATOM 894 N N . LYS A 1 121 ? -1.402 53.168 12.161 1.00 29.60 119 LYS A N 1
ATOM 895 C CA . LYS A 1 121 ? -2.777 53.453 11.756 1.00 37.94 119 LYS A CA 1
ATOM 896 C C . LYS A 1 121 ? -2.953 54.919 11.379 1.00 38.04 119 LYS A C 1
ATOM 897 O O . LYS A 1 121 ? -3.599 55.236 10.373 1.00 36.48 119 LYS A O 1
ATOM 903 N N . GLN A 1 122 ? -2.386 55.829 12.177 1.00 38.84 120 GLN A N 1
ATOM 904 C CA . GLN A 1 122 ? -2.490 57.251 11.864 1.00 43.53 120 GLN A CA 1
ATOM 905 C C . GLN A 1 122 ? -1.746 57.600 10.582 1.00 37.95 120 GLN A C 1
ATOM 906 O O . GLN A 1 122 ? -2.184 58.483 9.836 1.00 38.75 120 GLN A O 1
ATOM 912 N N . LEU A 1 123 ? -0.625 56.927 10.308 1.00 34.53 121 LEU A N 1
ATOM 913 C CA . LEU A 1 123 ? 0.078 57.153 9.049 1.00 31.97 121 LEU A CA 1
ATOM 914 C C . LEU A 1 123 ? -0.749 56.672 7.864 1.00 34.95 121 LEU A C 1
ATOM 915 O O . LEU A 1 123 ? -0.728 57.291 6.793 1.00 34.42 121 LEU A O 1
ATOM 920 N N . SER A 1 124 ? -1.490 55.574 8.039 1.00 34.77 122 SER A N 1
ATOM 921 C CA . SER A 1 124 ? -2.288 55.013 6.956 1.00 36.66 122 SER A CA 1
ATOM 922 C C . SER A 1 124 ? -3.458 55.902 6.558 1.00 37.25 122 SER A C 1
ATOM 923 O O . SER A 1 124 ? -4.037 55.691 5.488 1.00 37.58 122 SER A O 1
ATOM 926 N N . GLU A 1 125 ? -3.823 56.875 7.388 1.00 36.36 123 GLU A N 1
ATOM 927 C CA . GLU A 1 125 ? -4.908 57.793 7.079 1.00 43.44 123 GLU A CA 1
ATOM 928 C C . GLU A 1 125 ? -4.436 59.008 6.293 1.00 41.45 123 GLU A C 1
ATOM 929 O O . GLU A 1 125 ? -5.210 59.952 6.107 1.00 46.31 123 GLU A O 1
ATOM 935 N N . ALA A 1 126 ? -3.187 58.997 5.828 1.00 40.59 124 ALA A N 1
ATOM 936 C CA . ALA A 1 126 ? -2.585 60.043 5.010 1.00 41.35 124 ALA A CA 1
ATOM 937 C C . ALA A 1 126 ? -2.765 61.424 5.629 1.00 40.74 124 ALA A C 1
ATOM 938 O O . ALA A 1 126 ? -3.474 62.264 5.062 1.00 45.30 124 ALA A O 1
ATOM 940 N N . PRO A 1 127 ? -2.149 61.703 6.776 1.00 39.52 125 PRO A N 1
ATOM 941 C CA . PRO A 1 127 ? -2.220 63.057 7.331 1.00 38.10 125 PRO A CA 1
ATOM 942 C C . PRO A 1 127 ? -1.474 64.038 6.440 1.00 38.32 125 PRO A C 1
ATOM 943 O O . PRO A 1 127 ? -0.663 63.660 5.592 1.00 34.49 125 PRO A O 1
ATOM 947 N N . VAL A 1 128 ? -1.767 65.325 6.646 1.00 39.18 126 VAL A N 1
ATOM 948 C CA . VAL A 1 128 ? -1.216 66.357 5.772 1.00 39.16 126 VAL A CA 1
ATOM 949 C C . VAL A 1 128 ? 0.307 66.396 5.852 1.00 40.93 126 VAL A C 1
ATOM 950 O O . VAL A 1 128 ? 0.979 66.727 4.868 1.00 39.98 126 VAL A O 1
ATOM 954 N N . ASP A 1 129 ? 0.878 66.037 7.005 1.00 35.69 127 ASP A N 1
ATOM 955 C CA . ASP A 1 129 ? 2.322 66.033 7.206 1.00 34.33 127 ASP A CA 1
ATOM 956 C C . ASP A 1 129 ? 2.913 64.629 7.121 1.00 35.26 127 ASP A C 1
ATOM 957 O O . ASP A 1 129 ? 3.855 64.307 7.854 1.00 39.70 127 ASP A O 1
ATOM 962 N N . LEU A 1 130 ? 2.379 63.789 6.229 1.00 30.93 128 LEU A N 1
ATOM 963 C CA . LEU A 1 130 ? 2.804 62.394 6.165 1.00 31.06 128 LEU A CA 1
ATOM 964 C C . LEU A 1 130 ? 4.283 62.270 5.814 1.00 34.37 128 LEU A C 1
ATOM 965 O O . LEU A 1 130 ? 4.989 61.420 6.370 1.00 35.03 128 LEU A O 1
ATOM 970 N N . ALA A 1 131 ? 4.772 63.112 4.900 1.00 31.90 129 ALA A N 1
ATOM 971 C CA . ALA A 1 131 ? 6.166 63.014 4.477 1.00 35.53 129 ALA A CA 1
ATOM 972 C C . ALA A 1 131 ? 7.119 63.292 5.633 1.00 37.00 129 ALA A C 1
ATOM 973 O O . ALA A 1 131 ? 8.136 62.604 5.787 1.00 37.26 129 ALA A O 1
ATOM 975 N N . SER A 1 132 ? 6.812 64.300 6.453 1.00 33.91 130 SER A N 1
ATOM 976 C CA . SER A 1 132 ? 7.640 64.577 7.622 1.00 38.78 130 SER A CA 1
ATOM 977 C C . SER A 1 132 ? 7.622 63.407 8.596 1.00 37.84 130 SER A C 1
ATOM 978 O O . SER A 1 132 ? 8.654 63.058 9.181 1.00 41.51 130 SER A O 1
ATOM 981 N N . LYS A 1 133 ? 6.456 62.784 8.776 1.00 35.33 131 LYS A N 1
ATOM 982 C CA . LYS A 1 133 ? 6.344 61.670 9.710 1.00 37.46 131 LYS A CA 1
ATOM 983 C C . LYS A 1 133 ? 7.084 60.434 9.216 1.00 35.10 131 LYS A C 1
ATOM 984 O O . LYS A 1 133 ? 7.572 59.642 10.030 1.00 36.89 131 LYS A O 1
ATOM 990 N N . LEU A 1 134 ? 7.179 60.248 7.898 1.00 33.32 132 LEU A N 1
ATOM 991 C CA . LEU A 1 134 ? 7.895 59.088 7.377 1.00 33.04 132 LEU A CA 1
ATOM 992 C C . LEU A 1 134 ? 9.398 59.233 7.572 1.00 36.01 132 LEU A C 1
ATOM 993 O O . LEU A 1 134 ? 10.091 58.247 7.849 1.00 39.61 132 LEU A O 1
ATOM 998 N N . GLN A 1 135 ? 9.924 60.453 7.433 1.00 36.20 133 GLN A N 1
ATOM 999 C CA . GLN A 1 135 ? 11.338 60.666 7.716 1.00 43.29 133 GLN A CA 1
ATOM 1000 C C . GLN A 1 135 ? 11.639 60.500 9.199 1.00 38.05 133 GLN A C 1
ATOM 1001 O O . GLN A 1 135 ? 12.720 60.022 9.559 1.00 39.34 133 GLN A O 1
ATOM 1007 N N . GLU A 1 136 ? 10.701 60.878 10.072 1.00 36.70 134 GLU A N 1
ATOM 1008 C CA . GLU A 1 136 ? 10.871 60.602 11.495 1.00 43.35 134 GLU A CA 1
ATOM 1009 C C . GLU A 1 136 ? 10.829 59.105 11.768 1.00 40.10 134 GLU A C 1
ATOM 1010 O O . GLU A 1 136 ? 11.633 58.587 12.552 1.00 40.00 134 GLU A O 1
ATOM 1016 N N . LEU A 1 137 ? 9.897 58.394 11.128 1.00 37.15 135 LEU A N 1
ATOM 1017 C CA . LEU A 1 137 ? 9.806 56.949 11.307 1.00 40.12 135 LEU A CA 1
ATOM 1018 C C . LEU A 1 137 ? 11.076 56.256 10.832 1.00 40.12 135 LEU A C 1
ATOM 1019 O O . LEU A 1 137 ? 11.553 55.311 11.472 1.00 41.26 135 LEU A O 1
ATOM 1024 N N . GLU A 1 138 ? 11.641 56.745 9.762 1.00 35.33 136 GLU A N 1
ATOM 1025 C CA . GLU A 1 138 ? 12.838 56.160 9.246 1.00 37.08 136 GLU A CA 1
ATOM 1026 C C . GLU A 1 138 ? 14.041 56.343 10.163 1.00 37.88 136 GLU A C 1
ATOM 1027 O O . GLU A 1 138 ? 14.850 55.469 10.272 1.00 41.02 136 GLU A O 1
ATOM 1033 N N . GLN A 1 139 ? 14.134 57.482 10.818 1.00 34.62 137 GLN A N 1
ATOM 1034 C CA . GLN A 1 139 ? 15.142 57.727 11.814 1.00 36.21 137 GLN A CA 1
ATOM 1035 C C . GLN A 1 139 ? 14.900 56.935 13.075 1.00 36.77 137 GLN A C 1
ATOM 1036 O O . GLN A 1 139 ? 15.806 56.424 13.665 1.00 41.29 137 GLN A O 1
ATOM 1042 N N . GLU A 1 140 ? 13.654 56.858 13.488 1.00 34.92 138 GLU A N 1
ATOM 1043 C CA . GLU A 1 140 ? 13.256 56.210 14.706 1.00 35.62 138 GLU A CA 1
ATOM 1044 C C . GLU A 1 140 ? 13.567 54.728 14.682 1.00 37.46 138 GLU A C 1
ATOM 1045 O O . GLU A 1 140 ? 13.917 54.174 15.668 1.00 39.31 138 GLU A O 1
ATOM 1051 N N . TYR A 1 141 ? 13.425 54.097 13.538 1.00 36.81 139 TYR A N 1
ATOM 1052 C CA . TYR A 1 141 ? 13.772 52.720 13.376 1.00 40.29 139 TYR A CA 1
ATOM 1053 C C . TYR A 1 141 ? 14.954 52.515 12.440 1.00 38.31 139 TYR A C 1
ATOM 1054 O O . TYR A 1 141 ? 15.002 51.552 11.733 1.00 42.02 139 TYR A O 1
ATOM 1063 N N . GLY A 1 142 ? 15.916 53.422 12.478 1.00 36.45 140 GLY A N 1
ATOM 1064 C CA . GLY A 1 142 ? 17.134 53.306 11.700 1.00 35.87 140 GLY A CA 1
ATOM 1065 C C . GLY A 1 142 ? 18.330 52.700 12.415 1.00 41.49 140 GLY A C 1
ATOM 1066 O O . GLY A 1 142 ? 18.153 51.853 13.233 1.00 39.49 140 GLY A O 1
ATOM 1067 N N . GLU A 1 143 ? 19.535 53.172 12.099 1.00 45.81 141 GLU A N 1
ATOM 1068 C CA . GLU A 1 143 ? 20.821 52.553 12.457 1.00 46.04 141 GLU A CA 1
ATOM 1069 C C . GLU A 1 143 ? 21.053 52.262 13.925 1.00 45.37 141 GLU A C 1
ATOM 1070 O O . GLU A 1 143 ? 21.552 51.236 14.277 1.00 48.23 141 GLU A O 1
ATOM 1076 N N . PRO A 1 144 ? 20.766 53.216 14.771 1.00 44.97 142 PRO A N 1
ATOM 1077 C CA . PRO A 1 144 ? 20.919 53.022 16.205 1.00 43.17 142 PRO A CA 1
ATOM 1078 C C . PRO A 1 144 ? 19.914 52.028 16.746 1.00 42.24 142 PRO A C 1
ATOM 1079 O O . PRO A 1 144 ? 20.247 51.261 17.604 1.00 40.08 142 PRO A O 1
ATOM 1083 N N . PHE A 1 145 ? 18.694 52.063 16.246 1.00 41.18 143 PHE A N 1
ATOM 1084 C CA . PHE A 1 145 ? 17.732 51.037 16.632 1.00 38.31 143 PHE A CA 1
ATOM 1085 C C . PHE A 1 145 ? 18.184 49.657 16.171 1.00 34.58 143 PHE A C 1
ATOM 1086 O O . PHE A 1 145 ? 18.027 48.669 16.896 1.00 35.77 143 PHE A O 1
ATOM 1094 N N . LEU A 1 146 ? 18.756 49.573 14.967 1.00 35.05 144 LEU A N 1
ATOM 1095 C CA . LEU A 1 146 ? 19.172 48.281 14.431 1.00 35.34 144 LEU A CA 1
ATOM 1096 C C . LEU A 1 146 ? 20.409 47.753 15.146 1.00 34.59 144 LEU A C 1
ATOM 1097 O O . LEU A 1 146 ? 20.547 46.540 15.342 1.00 35.11 144 LEU A O 1
ATOM 1102 N N . ALA A 1 147 ? 21.319 48.646 15.543 1.00 34.44 145 ALA A N 1
ATOM 1103 C CA . ALA A 1 147 ? 22.503 48.213 16.280 1.00 37.89 145 ALA A CA 1
ATOM 1104 C C . ALA A 1 147 ? 22.127 47.649 17.645 1.00 38.78 145 ALA A C 1
ATOM 1105 O O . ALA A 1 147 ? 22.686 46.634 18.078 1.00 39.08 145 ALA A O 1
ATOM 1107 N N . ALA A 1 148 ? 21.185 48.293 18.338 1.00 38.01 146 ALA A N 1
ATOM 1108 C CA . ALA A 1 148 ? 20.717 47.762 19.614 1.00 36.44 146 ALA A CA 1
ATOM 1109 C C . ALA A 1 148 ? 20.023 46.419 19.425 1.00 37.11 146 ALA A C 1
ATOM 1110 O O . ALA A 1 148 ? 20.192 45.502 20.239 1.00 36.32 146 ALA A O 1
ATOM 1120 N N . GLU A 1 150 ? 20.588 44.191 16.999 1.00 35.47 148 GLU A N 1
ATOM 1121 C CA . GLU A 1 150 ? 21.638 43.206 16.754 1.00 37.19 148 GLU A CA 1
ATOM 1122 C C . GLU A 1 150 ? 22.321 42.794 18.051 1.00 39.39 148 GLU A C 1
ATOM 1123 O O . GLU A 1 150 ? 22.677 41.623 18.231 1.00 40.09 148 GLU A O 1
ATOM 1129 N N . LYS A 1 151 ? 22.506 43.743 18.970 1.00 40.52 149 LYS A N 1
ATOM 1130 C CA . LYS A 1 151 ? 23.119 43.424 20.254 1.00 40.18 149 LYS A CA 1
ATOM 1131 C C . LYS A 1 151 ? 22.236 42.484 21.070 1.00 37.93 149 LYS A C 1
ATOM 1132 O O . LYS A 1 151 ? 22.742 41.589 21.757 1.00 37.54 149 LYS A O 1
ATOM 1138 N N . LEU A 1 152 ? 20.914 42.664 20.998 1.00 35.39 150 LEU A N 1
ATOM 1139 C CA . LEU A 1 152 ? 20.005 41.758 21.694 1.00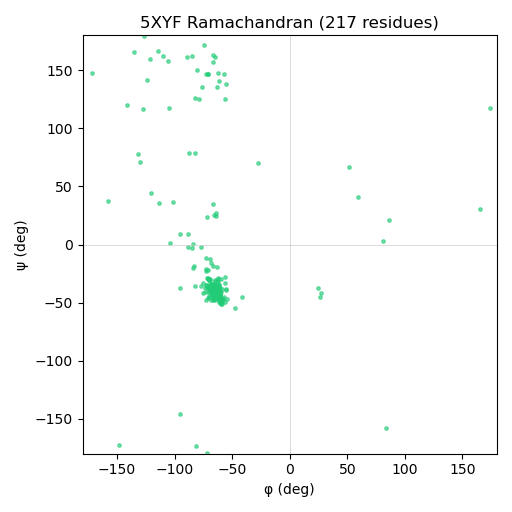 31.17 150 LEU A CA 1
ATOM 1140 C C . LEU A 1 152 ? 20.089 40.347 21.125 1.00 33.20 150 LEU A C 1
ATOM 1141 O O . LEU A 1 152 ? 20.089 39.365 21.877 1.00 35.57 150 LEU A O 1
ATOM 1146 N N . LEU A 1 153 ? 20.157 40.226 19.796 1.00 30.15 151 LEU A N 1
ATOM 1147 C CA . LEU A 1 153 ? 20.280 38.906 19.184 1.00 32.01 151 LEU A CA 1
ATOM 1148 C C . LEU A 1 153 ? 21.607 38.253 19.544 1.00 34.06 151 LEU A C 1
ATOM 1149 O O . LEU A 1 153 ? 21.665 37.043 19.792 1.00 34.22 151 LEU A O 1
ATOM 1154 N N . PHE A 1 154 ? 22.686 39.040 19.577 1.00 32.97 152 PHE A N 1
ATOM 1155 C CA . PHE A 1 154 ? 23.995 38.496 19.925 1.00 33.24 152 PHE A CA 1
ATOM 1156 C C . PHE A 1 154 ? 23.974 37.855 21.306 1.00 34.18 152 PHE A C 1
ATOM 1157 O O . PHE A 1 154 ? 24.465 36.735 21.492 1.00 35.96 152 PHE A O 1
ATOM 1165 N N . GLU A 1 155 ? 23.404 38.554 22.291 1.00 33.25 153 GLU A N 1
ATOM 1166 C CA . GLU A 1 155 ? 23.330 38.005 23.641 1.00 36.49 153 GLU A CA 1
ATOM 1167 C C . GLU A 1 155 ? 22.400 36.800 23.701 1.00 34.29 153 GLU A C 1
ATOM 1168 O O . GLU A 1 155 ? 22.649 35.855 24.457 1.00 39.24 153 GLU A O 1
ATOM 1174 N N . TYR A 1 156 ? 21.323 36.816 22.911 1.00 33.15 154 TYR A N 1
ATOM 1175 C CA . TYR A 1 156 ? 20.430 35.664 22.835 1.00 31.72 154 TYR A CA 1
ATOM 1176 C C . TYR A 1 156 ? 21.168 34.440 22.303 1.00 32.65 154 TYR A C 1
ATOM 1177 O O . TYR A 1 156 ? 21.052 33.339 22.853 1.00 34.20 154 TYR A O 1
ATOM 1186 N N . LEU A 1 157 ? 21.947 34.620 21.233 1.00 33.07 155 LEU A N 1
ATOM 1187 C CA . LEU A 1 157 ? 22.679 33.500 20.651 1.00 32.47 155 LEU A CA 1
ATOM 1188 C C . LEU A 1 157 ? 23.814 33.035 21.554 1.00 32.55 155 LEU A C 1
ATOM 1189 O O . LEU A 1 157 ? 24.159 31.847 21.547 1.00 32.92 155 LEU A O 1
ATOM 1194 N N . CYS A 1 158 ? 24.409 33.947 22.329 1.00 32.76 156 CYS A N 1
ATOM 1195 C CA . CYS A 1 158 ? 25.419 33.538 23.301 1.00 35.95 156 CYS A CA 1
ATOM 1196 C C . CYS A 1 158 ? 24.824 32.608 24.351 1.00 38.97 156 CYS A C 1
ATOM 1197 O O . CYS A 1 158 ? 25.486 31.667 24.805 1.00 43.22 156 CYS A O 1
ATOM 1200 N N . GLN A 1 159 ? 23.573 32.855 24.749 1.00 38.96 157 GLN A N 1
ATOM 1201 C CA . GLN A 1 159 ? 22.912 31.964 25.696 1.00 39.18 157 GLN A CA 1
ATOM 1202 C C . GLN A 1 159 ? 22.602 30.612 25.067 1.00 38.92 157 GLN A C 1
ATOM 1203 O O . GLN A 1 159 ? 22.650 29.585 25.754 1.00 37.32 157 GLN A O 1
ATOM 1209 N N . LEU A 1 160 ? 22.283 30.591 23.770 1.00 38.19 158 LEU A N 1
ATOM 1210 C CA . LEU A 1 160 ? 22.057 29.323 23.085 1.00 37.50 158 LEU A CA 1
ATOM 1211 C C . LEU A 1 160 ? 23.334 28.493 23.032 1.00 39.06 158 LEU A C 1
ATOM 1212 O O . LEU A 1 160 ? 23.306 27.282 23.277 1.00 42.57 158 LEU A O 1
ATOM 1217 N N . GLU A 1 161 ? 24.466 29.131 22.718 1.00 37.58 159 GLU A N 1
ATOM 1218 C CA . GLU A 1 161 ? 25.735 28.412 22.659 1.00 39.26 159 GLU A CA 1
ATOM 1219 C C . GLU A 1 161 ? 26.124 27.836 24.014 1.00 44.56 159 GLU A C 1
ATOM 1220 O O . GLU A 1 161 ? 26.755 26.774 24.077 1.00 47.68 159 GLU A O 1
ATOM 1226 N N . LYS A 1 162 ? 25.760 28.516 25.104 1.00 43.46 160 LYS A N 1
ATOM 1227 C CA . LYS A 1 162 ? 26.072 28.001 26.433 1.00 44.70 160 LYS A CA 1
ATOM 1228 C C . LYS A 1 162 ? 25.332 26.702 26.721 1.00 45.41 160 LYS A C 1
ATOM 1229 O O . LYS A 1 162 ? 25.835 25.854 27.466 1.00 51.98 160 LYS A O 1
ATOM 1235 N N . ALA A 1 163 ? 24.146 26.526 26.143 1.00 41.99 161 ALA A N 1
ATOM 1236 C CA . ALA A 1 163 ? 23.317 25.355 26.394 1.00 44.96 161 ALA A CA 1
ATOM 1237 C C . ALA A 1 163 ? 23.612 24.194 25.452 1.00 48.97 161 ALA A C 1
ATOM 1238 O O . ALA A 1 163 ? 23.000 23.131 25.596 1.00 51.91 161 ALA A O 1
ATOM 1240 N N . LEU A 1 164 ? 24.525 24.366 24.504 1.00 52.38 162 LEU A N 1
ATOM 1241 C CA . LEU A 1 164 ? 24.831 23.364 23.496 1.00 50.53 162 LEU A CA 1
ATOM 1242 C C . LEU A 1 164 ? 26.175 22.690 23.787 1.00 48.84 162 LEU A C 1
ATOM 1243 O O . LEU A 1 164 ? 27.016 23.245 24.489 1.00 44.08 162 LEU A O 1
ATOM 1248 N N . PRO A 1 165 ? 26.395 21.477 23.250 1.00 47.48 163 PRO A N 1
ATOM 1249 C CA . PRO A 1 165 ? 27.705 20.836 23.450 1.00 49.31 163 PRO A CA 1
ATOM 1250 C C . PRO A 1 165 ? 28.790 21.512 22.632 1.00 50.07 163 PRO A C 1
ATOM 1251 O O . PRO A 1 165 ? 28.523 22.490 21.925 1.00 50.28 163 PRO A O 1
ATOM 1255 N N . THR A 1 166 ? 30.012 20.997 22.730 1.00 53.45 164 THR A N 1
ATOM 1256 C CA . THR A 1 166 ? 31.140 21.599 22.036 1.00 57.49 164 THR A CA 1
ATOM 1257 C C . THR A 1 166 ? 30.845 21.689 20.542 1.00 56.42 164 THR A C 1
ATOM 1258 O O . THR A 1 166 ? 30.502 20.676 19.921 1.00 54.72 164 THR A O 1
ATOM 1262 N N . PRO A 1 167 ? 30.943 22.879 19.949 1.00 55.04 165 PRO A N 1
ATOM 1263 C CA . PRO A 1 167 ? 30.662 22.992 18.519 1.00 58.57 165 PRO A CA 1
ATOM 1264 C C . PRO A 1 167 ? 31.677 22.210 17.725 1.00 63.96 165 PRO A C 1
ATOM 1265 O O . PRO A 1 167 ? 32.766 21.868 18.200 1.00 66.40 165 PRO A O 1
ATOM 1269 N N . GLN A 1 168 ? 31.304 21.933 16.492 1.00 67.23 166 GLN A N 1
ATOM 1270 C CA . GLN A 1 168 ? 32.165 21.251 15.547 1.00 75.64 166 GLN A CA 1
ATOM 1271 C C . GLN A 1 168 ? 31.879 21.957 14.231 1.00 76.70 166 GLN A C 1
ATOM 1272 O O . GLN A 1 168 ? 30.721 22.061 13.808 1.00 80.59 166 GLN A O 1
ATOM 1278 N N . ALA A 1 169 ? 32.934 22.543 13.665 1.00 74.16 167 ALA A N 1
ATOM 1279 C CA . ALA A 1 169 ? 32.774 23.417 12.520 1.00 70.63 167 ALA A CA 1
ATOM 1280 C C . ALA A 1 169 ? 32.443 22.647 11.253 1.00 70.50 167 ALA A C 1
ATOM 1281 O O . ALA A 1 169 ? 32.065 23.256 10.244 1.00 68.23 167 ALA A O 1
ATOM 1283 N N . GLN A 1 170 ? 32.580 21.319 11.286 1.00 72.02 168 GLN A N 1
ATOM 1284 C CA . GLN A 1 170 ? 32.500 20.484 10.091 1.00 72.77 168 GLN A CA 1
ATOM 1285 C C . GLN A 1 170 ? 31.064 20.136 9.679 1.00 71.84 168 GLN A C 1
ATOM 1286 O O . GLN A 1 170 ? 30.848 19.779 8.516 1.00 71.31 168 GLN A O 1
ATOM 1292 N N . GLN A 1 171 ? 30.072 20.265 10.575 1.00 44.90 169 GLN A N 1
ATOM 1293 C CA . GLN A 1 171 ? 28.722 19.757 10.289 1.00 53.93 169 GLN A CA 1
ATOM 1294 C C . GLN A 1 171 ? 28.099 20.407 9.056 1.00 48.64 169 GLN A C 1
ATOM 1295 O O . GLN A 1 171 ? 27.471 19.715 8.249 1.00 49.90 169 GLN A O 1
ATOM 1301 N N . LEU A 1 172 ? 28.278 21.722 8.876 1.00 42.98 170 LEU A N 1
ATOM 1302 C CA . LEU A 1 172 ? 27.597 22.387 7.765 1.00 46.95 170 LEU A CA 1
ATOM 1303 C C . LEU A 1 172 ? 27.995 21.772 6.429 1.00 45.38 170 LEU A C 1
ATOM 1304 O O . LEU A 1 172 ? 27.130 21.385 5.634 1.00 40.28 170 LEU A O 1
ATOM 1309 N N . GLN A 1 173 ? 29.300 21.651 6.175 1.00 47.90 171 GLN A N 1
ATOM 1310 C CA . GLN A 1 173 ? 29.766 21.024 4.944 1.00 45.80 171 GLN A CA 1
ATOM 1311 C C . GLN A 1 173 ? 29.294 19.578 4.836 1.00 39.92 171 GLN A C 1
ATOM 1312 O O . GLN A 1 173 ? 28.949 19.115 3.742 1.00 37.62 171 GLN A O 1
ATOM 1318 N N . ASP A 1 174 ? 29.263 18.847 5.955 1.00 38.03 172 ASP A N 1
ATOM 1319 C CA . ASP A 1 174 ? 28.722 17.489 5.926 1.00 40.99 172 ASP A CA 1
ATOM 1320 C C . ASP A 1 174 ? 27.259 17.494 5.499 1.00 39.41 172 ASP A C 1
ATOM 1321 O O . ASP A 1 174 ? 26.851 16.723 4.621 1.00 38.81 172 ASP A O 1
ATOM 1326 N N . VAL A 1 175 ? 26.456 18.370 6.105 1.00 35.19 173 VAL A N 1
ATOM 1327 C CA . VAL A 1 175 ? 25.025 18.394 5.822 1.00 35.34 173 VAL A CA 1
ATOM 1328 C C . VAL A 1 175 ? 24.764 18.862 4.395 1.00 33.13 173 VAL A C 1
ATOM 1329 O O . VAL A 1 175 ? 23.929 18.289 3.684 1.00 35.57 173 VAL A O 1
ATOM 1333 N N . LEU A 1 176 ? 25.473 19.902 3.948 1.00 34.32 174 LEU A N 1
ATOM 1334 C CA . LEU A 1 176 ? 25.263 20.407 2.595 1.00 36.17 174 LEU A CA 1
ATOM 1335 C C . LEU A 1 176 ? 25.668 19.384 1.542 1.00 32.76 174 LEU A C 1
ATOM 1336 O O . LEU A 1 176 ? 25.079 19.347 0.455 1.00 33.50 174 LEU A O 1
ATOM 1341 N N . SER A 1 177 ? 26.663 18.545 1.841 1.00 30.71 175 SER A N 1
ATOM 1342 C CA . SER A 1 177 ? 27.054 17.507 0.893 1.00 34.34 175 SER A CA 1
ATOM 1343 C C . SER A 1 177 ? 25.978 16.435 0.764 1.00 34.34 175 SER A C 1
ATOM 1344 O O . SER A 1 177 ? 25.845 15.819 -0.299 1.00 33.20 175 SER A O 1
ATOM 1347 N N . TRP A 1 178 ? 25.209 16.197 1.828 1.00 34.35 176 TRP A N 1
ATOM 1348 C CA . TRP A 1 178 ? 24.108 15.242 1.743 1.00 38.28 176 TRP A CA 1
ATOM 1349 C C . TRP A 1 178 ? 22.962 15.802 0.911 1.00 38.04 176 TRP A C 1
ATOM 1350 O O . TRP A 1 178 ? 22.328 15.070 0.141 1.00 40.27 176 TRP A O 1
ATOM 1369 N N . GLN A 1 180 ? 23.277 18.202 -1.406 1.00 44.16 178 GLN A N 1
ATOM 1370 C CA . GLN A 1 180 ? 23.793 18.480 -2.746 1.00 47.39 178 GLN A CA 1
ATOM 1371 C C . GLN A 1 180 ? 24.976 17.548 -3.039 1.00 36.14 178 GLN A C 1
ATOM 1372 O O . GLN A 1 180 ? 26.118 17.997 -3.104 1.00 35.46 178 GLN A O 1
ATOM 1378 N N . PRO A 1 181 ? 24.714 16.254 -3.214 1.00 36.11 179 PRO A N 1
ATOM 1379 C CA . PRO A 1 181 ? 25.830 15.323 -3.444 1.00 33.21 179 PRO A CA 1
ATOM 1380 C C . PRO A 1 181 ? 26.444 15.523 -4.818 1.00 32.70 179 PRO A C 1
ATOM 1381 O O . PRO A 1 181 ? 25.767 15.873 -5.790 1.00 35.59 179 PRO A O 1
ATOM 1385 N N . GLY A 1 182 ? 27.753 15.302 -4.884 1.00 34.76 180 GLY A N 1
ATOM 1386 C CA . GLY A 1 182 ? 28.461 15.333 -6.141 1.00 35.61 180 GLY A CA 1
ATOM 1387 C C . GLY A 1 182 ? 28.833 16.703 -6.661 1.00 39.54 180 GLY A C 1
ATOM 1388 O O . GLY A 1 182 ? 29.392 16.796 -7.760 1.00 41.92 180 GLY A O 1
ATOM 1389 N N . VAL A 1 183 ? 28.551 17.771 -5.919 1.00 36.68 181 VAL A N 1
ATOM 1390 C CA . VAL A 1 183 ? 28.897 19.116 -6.355 1.00 40.55 181 VAL A CA 1
ATOM 1391 C C . VAL A 1 183 ? 29.814 19.750 -5.317 1.00 42.73 181 VAL A C 1
ATOM 1392 O O . VAL A 1 183 ? 29.874 19.329 -4.159 1.00 46.07 181 VAL A O 1
ATOM 1396 N N . SER A 1 184 ? 30.542 20.775 -5.752 1.00 46.58 182 SER A N 1
ATOM 1397 C CA . SER A 1 184 ? 31.428 21.505 -4.856 1.00 57.36 182 SER A CA 1
ATOM 1398 C C . SER A 1 184 ? 30.636 22.537 -4.065 1.00 61.87 182 SER A C 1
ATOM 1399 O O . SER A 1 184 ? 29.929 23.369 -4.642 1.00 67.79 182 SER A O 1
ATOM 1402 N N . ILE A 1 185 ? 30.754 22.477 -2.742 1.00 62.74 183 ILE A N 1
ATOM 1403 C CA . ILE A 1 185 ? 30.095 23.414 -1.841 1.00 65.07 183 ILE A CA 1
ATOM 1404 C C . ILE A 1 185 ? 31.149 24.376 -1.314 1.00 66.51 183 ILE A C 1
ATOM 1405 O O . ILE A 1 185 ? 32.102 23.958 -0.645 1.00 66.73 183 ILE A O 1
ATOM 1410 N N . THR A 1 186 ? 30.986 25.660 -1.620 1.00 69.24 184 THR A N 1
ATOM 1411 C CA . THR A 1 186 ? 31.891 26.682 -1.113 1.00 74.49 184 THR A CA 1
ATOM 1412 C C . THR A 1 186 ? 31.580 26.962 0.351 1.00 73.40 184 THR A C 1
ATOM 1413 O O . THR A 1 186 ? 30.410 27.067 0.735 1.00 77.03 184 THR A O 1
ATOM 1417 N N . SER A 1 187 ? 32.629 27.062 1.168 1.00 67.87 185 SER A N 1
ATOM 1418 C CA . SER A 1 187 ? 32.465 27.314 2.593 1.00 70.09 185 SER A CA 1
ATOM 1419 C C . SER A 1 187 ? 31.639 28.572 2.831 1.00 66.25 185 SER A C 1
ATOM 1420 O O . SER A 1 187 ? 31.814 29.589 2.155 1.00 70.36 185 SER A O 1
ATOM 1423 N N . SER A 1 188 ? 30.730 28.489 3.797 1.00 59.07 186 SER A N 1
ATOM 1424 C CA . SER A 1 188 ? 29.826 29.591 4.103 1.00 56.14 186 SER A CA 1
ATOM 1425 C C . SER A 1 188 ? 30.552 30.642 4.934 1.00 57.85 186 SER A C 1
ATOM 1426 O O . SER A 1 188 ? 31.108 30.331 5.992 1.00 55.27 186 SER A O 1
ATOM 1429 N N . LEU A 1 189 ? 30.546 31.888 4.454 1.00 44.50 187 LEU A N 1
ATOM 1430 C CA . LEU A 1 189 ? 31.116 32.978 5.242 1.00 48.09 187 LEU A CA 1
ATOM 1431 C C . LEU A 1 189 ? 30.239 33.305 6.443 1.00 43.89 187 LEU A C 1
ATOM 1432 O O . LEU A 1 189 ? 30.750 33.641 7.519 1.00 45.74 187 LEU A O 1
ATOM 1437 N N . ALA A 1 190 ? 28.916 33.215 6.280 1.00 37.31 188 ALA A N 1
ATOM 1438 C CA . ALA A 1 190 ? 28.015 33.430 7.407 1.00 36.50 188 ALA A CA 1
ATOM 1439 C C . ALA A 1 190 ? 28.255 32.401 8.504 1.00 38.15 188 ALA A C 1
ATOM 1440 O O . ALA A 1 190 ? 28.217 32.729 9.696 1.00 38.52 188 ALA A O 1
ATOM 1442 N N . TRP A 1 191 ? 28.513 31.150 8.117 1.00 32.27 189 TRP A N 1
ATOM 1443 C CA . TRP A 1 191 ? 28.806 30.108 9.096 1.00 35.01 189 TRP A CA 1
ATOM 1444 C C . TRP A 1 191 ? 30.109 30.395 9.832 1.00 36.65 189 TRP A C 1
ATOM 1445 O O . TRP A 1 191 ? 30.181 30.276 11.060 1.00 37.31 189 TRP A O 1
ATOM 1456 N N . ARG A 1 192 ? 31.152 30.784 9.094 1.00 38.68 190 ARG A N 1
ATOM 1457 C CA . ARG A 1 192 ? 32.438 31.063 9.727 1.00 45.30 190 ARG A CA 1
ATOM 1458 C C . ARG A 1 192 ? 32.369 32.317 10.591 1.00 41.97 190 ARG A C 1
ATOM 1459 O O . ARG A 1 192 ? 32.959 32.361 11.676 1.00 45.71 190 ARG A O 1
ATOM 1467 N N . GLN A 1 193 ? 31.648 33.344 10.131 1.00 36.69 191 GLN A N 1
ATOM 1468 C CA . GLN A 1 193 ? 31.509 34.559 10.928 1.00 43.99 191 GLN A CA 1
ATOM 1469 C C . GLN A 1 193 ? 30.758 34.283 12.225 1.00 43.47 191 GLN A C 1
ATOM 1470 O O . GLN A 1 193 ? 31.071 34.867 13.270 1.00 42.84 191 GLN A O 1
ATOM 1476 N N . TYR A 1 194 ? 29.762 33.394 12.177 1.00 41.49 192 TYR A N 1
ATOM 1477 C CA . TYR A 1 194 ? 29.064 33.003 13.397 1.00 39.81 192 TYR A CA 1
ATOM 1478 C C . TYR A 1 194 ? 30.009 32.313 14.372 1.00 40.92 192 TYR A C 1
ATOM 1479 O O . TYR A 1 194 ? 29.966 32.575 15.580 1.00 42.95 192 TYR A O 1
ATOM 1488 N N . GLY A 1 195 ? 30.878 31.437 13.864 1.00 38.70 193 GLY A N 1
ATOM 1489 C CA . GLY A 1 195 ? 31.827 30.763 14.736 1.00 39.64 193 GLY A CA 1
ATOM 1490 C C . GLY A 1 195 ? 32.850 31.710 15.335 1.00 42.85 193 GLY A C 1
ATOM 1491 O O . GLY A 1 195 ? 33.266 31.540 16.485 1.00 44.19 193 GLY A O 1
ATOM 1492 N N . VAL A 1 196 ? 33.271 32.717 14.568 1.00 43.20 194 VAL A N 1
ATOM 1493 C CA . VAL A 1 196 ? 34.198 33.714 15.095 1.00 44.08 194 VAL A CA 1
ATOM 1494 C C . VAL A 1 196 ? 33.527 34.539 16.187 1.00 46.84 194 VAL A C 1
ATOM 1495 O O . VAL A 1 196 ? 34.088 34.739 17.270 1.00 51.27 194 VAL A O 1
ATOM 1499 N N . ASP A 1 197 ? 32.311 35.026 15.919 1.00 42.48 195 ASP A N 1
ATOM 1500 C CA . ASP A 1 197 ? 31.622 35.873 16.887 1.00 40.05 195 ASP A CA 1
ATOM 1501 C C . ASP A 1 197 ? 31.254 35.111 18.154 1.00 40.83 195 ASP A C 1
ATOM 1502 O O . ASP A 1 197 ? 31.214 35.703 19.239 1.00 44.13 195 ASP A O 1
ATOM 1515 N N . GLY A 1 199 ? 33.060 32.821 19.390 1.00 45.72 197 GLY A N 1
ATOM 1516 C CA . GLY A 1 199 ? 34.310 32.450 20.025 1.00 46.98 197 GLY A CA 1
ATOM 1517 C C . GLY A 1 199 ? 34.689 30.992 19.888 1.00 50.94 197 GLY A C 1
ATOM 1518 O O . GLY A 1 199 ? 35.241 30.409 20.829 1.00 54.28 197 GLY A O 1
ATOM 1519 N N . TRP A 1 200 ? 34.411 30.382 18.739 1.00 50.82 198 TRP A N 1
ATOM 1520 C CA . TRP A 1 200 ? 34.773 28.987 18.530 1.00 57.02 198 TRP A CA 1
ATOM 1521 C C . TRP A 1 200 ? 36.280 28.841 18.347 1.00 67.21 198 TRP A C 1
ATOM 1522 O O . TRP A 1 200 ? 36.951 29.718 17.794 1.00 72.29 198 TRP A O 1
ATOM 1533 N N . LEU A 1 201 ? 36.809 27.714 18.815 1.00 72.00 199 LEU A N 1
ATOM 1534 C CA . LEU A 1 201 ? 38.227 27.411 18.662 1.00 80.89 199 LEU A CA 1
ATOM 1535 C C . LEU A 1 201 ? 38.571 27.155 17.199 1.00 81.80 199 LEU A C 1
ATOM 1536 O O . LEU A 1 201 ? 39.120 28.022 16.519 1.00 83.08 199 LEU A O 1
ATOM 1541 N N . LYS B 2 7 ? 6.130 60.907 27.938 1.00 93.70 355 LYS C N 1
ATOM 1542 C CA . LYS B 2 7 ? 6.045 60.094 26.731 1.00 89.53 355 LYS C CA 1
ATOM 1543 C C . LYS B 2 7 ? 5.714 58.642 27.050 1.00 84.13 355 LYS C C 1
ATOM 1544 O O . LYS B 2 7 ? 6.289 58.048 27.963 1.00 86.04 355 LYS C O 1
ATOM 1550 N N . ARG B 2 8 ? 4.781 58.077 26.291 1.00 76.58 356 ARG C N 1
ATOM 1551 C CA . ARG B 2 8 ? 4.456 56.667 26.420 1.00 71.10 356 ARG C CA 1
ATOM 1552 C C . ARG B 2 8 ? 5.475 55.818 25.670 1.00 60.65 356 ARG C C 1
ATOM 1553 O O . ARG B 2 8 ? 6.056 56.246 24.668 1.00 59.21 356 ARG C O 1
ATOM 1561 N N . MET B 2 9 ? 5.687 54.603 26.171 1.00 54.40 357 MET C N 1
ATOM 1562 C CA . MET B 2 9 ? 6.747 53.748 25.654 1.00 46.26 357 MET C CA 1
ATOM 1563 C C . MET B 2 9 ? 6.504 53.386 24.194 1.00 41.64 357 MET C C 1
ATOM 1564 O O . MET B 2 9 ? 5.384 53.062 23.790 1.00 40.47 357 MET C O 1
ATOM 1569 N N . THR B 2 10 ? 7.564 53.464 23.410 1.00 40.37 358 THR C N 1
ATOM 1570 C CA . THR B 2 10 ? 7.593 52.964 22.053 1.00 39.26 358 THR C CA 1
ATOM 1571 C C . THR B 2 10 ? 8.474 51.750 21.911 1.00 37.80 358 THR C C 1
ATOM 1572 O O . THR B 2 10 ? 9.324 51.490 22.719 1.00 33.69 358 THR C O 1
ATOM 1576 N N . ILE B 2 11 ? 8.272 51.032 20.829 1.00 32.37 359 ILE C N 1
ATOM 1577 C CA . ILE B 2 11 ? 9.096 49.894 20.502 1.00 35.13 359 ILE C CA 1
ATOM 1578 C C . ILE B 2 11 ? 10.544 50.304 20.338 1.00 37.19 359 ILE C C 1
ATOM 1579 O O . ILE B 2 11 ? 11.423 49.712 20.890 1.00 38.43 359 ILE C O 1
ATOM 1584 N N . SER B 2 12 ? 10.753 51.364 19.594 1.00 37.09 360 SER C N 1
ATOM 1585 C CA . SER B 2 12 ? 12.046 51.982 19.470 1.00 37.09 360 SER C CA 1
ATOM 1586 C C . SER B 2 12 ? 12.783 52.233 20.782 1.00 38.80 360 SER C C 1
ATOM 1587 O O . SER B 2 12 ? 13.884 51.824 20.939 1.00 38.85 360 SER C O 1
ATOM 1590 N N . ARG B 2 13 ? 12.153 52.919 21.709 1.00 39.31 361 ARG C N 1
ATOM 1591 C CA . ARG B 2 13 ? 12.790 53.253 22.953 1.00 40.23 361 ARG C CA 1
ATOM 1592 C C . ARG B 2 13 ? 12.943 52.043 23.832 1.00 42.19 361 ARG C C 1
ATOM 1593 O O . ARG B 2 13 ? 13.910 51.910 24.529 1.00 43.90 361 ARG C O 1
ATOM 1601 N N . LEU B 2 14 ? 11.989 51.144 23.776 1.00 40.01 362 LEU C N 1
ATOM 1602 C CA . LEU B 2 14 ? 12.111 49.899 24.486 1.00 42.85 362 LEU C CA 1
ATOM 1603 C C . LEU B 2 14 ? 13.295 49.056 24.016 1.00 44.39 362 LEU C C 1
ATOM 1604 O O . LEU B 2 14 ? 13.908 48.412 24.800 1.00 55.61 362 LEU C O 1
ATOM 1609 N N . VAL B 2 15 ? 13.603 49.069 22.736 1.00 38.38 363 VAL C N 1
ATOM 1610 C CA . VAL B 2 15 ? 14.735 48.349 22.235 1.00 36.57 363 VAL C CA 1
ATOM 1611 C C . VAL B 2 15 ? 16.025 49.049 22.617 1.00 40.89 363 VAL C C 1
ATOM 1612 O O . VAL B 2 15 ? 16.967 48.420 23.006 1.00 41.10 363 VAL C O 1
ATOM 1616 N N . LEU B 2 16 ? 16.028 50.364 22.534 1.00 41.72 364 LEU C N 1
ATOM 1617 C CA . LEU B 2 16 ? 17.201 51.154 22.830 1.00 47.31 364 LEU C CA 1
ATOM 1618 C C . LEU B 2 16 ? 17.579 51.254 24.292 1.00 54.39 364 LEU C C 1
ATOM 1619 O O . LEU B 2 16 ? 18.705 51.518 24.595 1.00 57.20 364 LEU C O 1
ATOM 1624 N N . GLU B 2 17 ? 16.653 51.017 25.197 1.00 63.32 365 GLU C N 1
ATOM 1625 C CA . GLU B 2 17 ? 16.925 51.236 26.607 1.00 78.03 365 GLU C CA 1
ATOM 1626 C C . GLU B 2 17 ? 17.681 50.120 27.307 1.00 84.26 365 GLU C C 1
ATOM 1627 O O . GLU B 2 17 ? 18.135 49.193 26.695 1.00 81.49 365 GLU C O 1
ATOM 1633 N N . GLU B 2 18 ? 17.815 50.243 28.612 1.00 99.34 366 GLU C N 1
ATOM 1634 C CA . GLU B 2 18 ? 18.701 49.395 29.415 1.00 108.60 366 GLU C CA 1
ATOM 1635 C C . GLU B 2 18 ? 20.163 49.566 29.014 1.00 109.68 366 GLU C C 1
ATOM 1636 O O . GLU B 2 18 ? 20.601 50.674 28.695 1.00 110.28 366 GLU C O 1
ATOM 1642 N N . SER C 3 5 ? 15.690 17.297 32.042 1.00 76.05 509 SER B N 1
ATOM 1643 C CA . SER C 3 5 ? 15.497 17.879 33.365 1.00 80.23 509 SER B CA 1
ATOM 1644 C C . SER C 3 5 ? 16.293 19.170 33.513 1.00 81.50 509 SER B C 1
ATOM 1645 O O . SER C 3 5 ? 16.033 19.972 34.411 1.00 85.11 509 SER B O 1
ATOM 1648 N N . SER C 3 6 ? 17.264 19.363 32.628 1.00 76.91 510 SER B N 1
ATOM 1649 C CA . SER C 3 6 ? 18.099 20.554 32.612 1.00 74.50 510 SER B CA 1
ATOM 1650 C C . SER C 3 6 ? 17.853 21.346 31.334 1.00 65.55 510 SER B C 1
ATOM 1651 O O . SER C 3 6 ? 17.238 20.864 30.379 1.00 61.89 510 SER B O 1
ATOM 1654 N N . LEU C 3 7 ? 18.347 22.585 31.330 1.00 61.60 511 LEU B N 1
ATOM 1655 C CA . LEU C 3 7 ? 18.189 23.435 30.154 1.00 57.48 511 LEU B CA 1
ATOM 1656 C C . LEU C 3 7 ? 18.997 22.904 28.977 1.00 54.95 511 LEU B C 1
ATOM 1657 O O . LEU C 3 7 ? 18.516 22.905 27.838 1.00 51.30 511 LEU B O 1
ATOM 1662 N N . CYS C 3 8 ? 20.224 22.442 29.232 1.00 57.14 512 CYS B N 1
ATOM 1663 C CA . CYS C 3 8 ? 21.063 21.917 28.158 1.00 59.27 512 CYS B CA 1
ATOM 1664 C C . CYS C 3 8 ? 20.398 20.730 27.470 1.00 55.77 512 CYS B C 1
ATOM 1665 O O . CYS C 3 8 ? 20.281 20.698 26.240 1.00 52.16 512 CYS B O 1
ATOM 1668 N N . ALA C 3 9 ? 19.950 19.745 28.252 1.00 56.12 513 ALA B N 1
ATOM 1669 C CA . ALA C 3 9 ? 19.274 18.590 27.671 1.00 56.28 513 ALA B CA 1
ATOM 1670 C C . ALA C 3 9 ? 17.987 18.992 26.962 1.00 59.50 513 ALA B C 1
ATOM 1671 O O . ALA C 3 9 ? 17.607 18.370 25.963 1.00 59.87 513 ALA B O 1
ATOM 1673 N N . ARG C 3 10 ? 17.311 20.029 27.457 1.00 60.61 514 ARG B N 1
ATOM 1674 C CA . ARG C 3 10 ? 16.064 20.464 26.837 1.00 61.95 514 ARG B CA 1
ATOM 1675 C C . ARG C 3 10 ? 16.325 21.179 25.516 1.00 64.10 514 ARG B C 1
ATOM 1676 O O . ARG C 3 10 ? 15.565 21.014 24.554 1.00 64.71 514 ARG B O 1
ATOM 1684 N N . VAL C 3 11 ? 17.399 21.968 25.447 1.00 62.84 515 VAL B N 1
ATOM 1685 C CA . VAL C 3 11 ? 17.725 22.682 24.215 1.00 61.32 515 VAL B CA 1
ATOM 1686 C C . VAL C 3 11 ? 18.214 21.712 23.146 1.00 65.09 515 VAL B C 1
ATOM 1687 O O . VAL C 3 11 ? 17.791 21.775 21.986 1.00 66.68 515 VAL B O 1
ATOM 1691 N N . GLN C 3 12 ? 19.114 20.801 23.518 1.00 63.90 516 GLN B N 1
ATOM 1692 C CA . GLN C 3 12 ? 19.713 19.891 22.549 1.00 65.57 516 GLN B CA 1
ATOM 1693 C C . GLN C 3 12 ? 18.730 18.867 21.999 1.00 64.69 516 GLN B C 1
ATOM 1694 O O . GLN C 3 12 ? 19.052 18.203 21.008 1.00 62.96 516 GLN B O 1
ATOM 1700 N N . ALA C 3 13 ? 17.555 18.722 22.607 1.00 62.54 517 ALA B N 1
ATOM 1701 C CA . ALA C 3 13 ? 16.506 17.861 22.080 1.00 59.73 517 ALA B CA 1
ATOM 1702 C C . ALA C 3 13 ? 15.498 18.621 21.229 1.00 59.09 517 ALA B C 1
ATOM 1703 O O . ALA C 3 13 ? 14.469 18.051 20.850 1.00 60.32 517 ALA B O 1
ATOM 1705 N N . ALA C 3 14 ? 15.772 19.885 20.916 1.00 59.36 518 ALA B N 1
ATOM 1706 C CA . ALA C 3 14 ? 14.827 20.697 20.164 1.00 58.06 518 ALA B CA 1
ATOM 1707 C C . ALA C 3 14 ? 14.741 20.243 18.710 1.00 56.63 518 ALA B C 1
ATOM 1708 O O . ALA C 3 14 ? 15.721 19.788 18.116 1.00 55.79 518 ALA B O 1
ATOM 1710 N N . ARG C 3 15 ? 13.544 20.373 18.140 1.00 58.00 519 ARG B N 1
ATOM 1711 C CA . ARG C 3 15 ? 13.291 20.076 16.735 1.00 60.97 519 ARG B CA 1
ATOM 1712 C C . ARG C 3 15 ? 12.611 21.288 16.114 1.00 58.89 519 ARG B C 1
ATOM 1713 O O . ARG C 3 15 ? 11.498 21.645 16.509 1.00 59.69 519 ARG B O 1
ATOM 1721 N N . LEU C 3 16 ? 13.276 21.916 15.150 1.00 54.80 520 LEU B N 1
ATOM 1722 C CA . LEU C 3 16 ? 12.732 23.110 14.518 1.00 53.20 520 LEU B CA 1
ATOM 1723 C C . LEU C 3 16 ? 11.873 22.740 13.314 1.00 52.99 520 LEU B C 1
ATOM 1724 O O . LEU C 3 16 ? 11.985 21.624 12.783 1.00 50.02 520 LEU B O 1
ATOM 1729 N N . PRO C 3 17 ? 11.002 23.639 12.856 1.00 48.93 521 PRO B N 1
ATOM 1730 C CA . PRO C 3 17 ? 10.123 23.334 11.713 1.00 50.75 521 PRO B CA 1
ATOM 1731 C C . PRO C 3 17 ? 10.918 23.042 10.458 1.00 53.31 521 PRO B C 1
ATOM 1732 O O . PRO C 3 17 ? 11.954 23.693 10.205 1.00 54.18 521 PRO B O 1
ATOM 1736 N N . PRO C 3 18 ? 10.497 22.058 9.651 1.00 46.53 522 PRO B N 1
ATOM 1737 C CA . PRO C 3 18 ? 11.281 21.709 8.453 1.00 52.32 522 PRO B CA 1
ATOM 1738 C C . PRO C 3 18 ? 11.539 22.871 7.509 1.00 54.32 522 PRO B C 1
ATOM 1739 O O . PRO C 3 18 ? 12.643 22.968 6.956 1.00 55.98 522 PRO B O 1
ATOM 1743 N N . GLN C 3 19 ? 10.561 23.756 7.310 1.00 55.66 523 GLN B N 1
ATOM 1744 C CA . GLN C 3 19 ? 10.752 24.855 6.367 1.00 55.12 523 GLN B CA 1
ATOM 1745 C C . GLN C 3 19 ? 11.726 25.903 6.897 1.00 45.36 523 GLN B C 1
ATOM 1746 O O . GLN C 3 19 ? 12.405 26.573 6.107 1.00 44.62 523 GLN B O 1
ATOM 1752 N N . LEU C 3 20 ? 11.809 26.062 8.218 1.00 40.14 524 LEU B N 1
ATOM 1753 C CA . LEU C 3 20 ? 12.828 26.936 8.790 1.00 40.11 524 LEU B CA 1
ATOM 1754 C C . LEU C 3 20 ? 14.224 26.383 8.537 1.00 41.02 524 LEU B C 1
ATOM 1755 O O . LEU C 3 20 ? 15.166 27.146 8.285 1.00 40.11 524 LEU B O 1
ATOM 1768 N N . ALA C 3 22 ? 15.078 24.312 5.995 1.00 42.49 526 ALA B N 1
ATOM 1769 C CA . ALA C 3 22 ? 15.331 24.441 4.564 1.00 46.64 526 ALA B CA 1
ATOM 1770 C C . ALA C 3 22 ? 15.802 25.848 4.222 1.00 44.57 526 ALA B C 1
ATOM 1771 O O . ALA C 3 22 ? 16.770 26.028 3.475 1.00 45.54 526 ALA B O 1
ATOM 1773 N N . TRP C 3 23 ? 15.128 26.862 4.770 1.00 44.39 527 TRP B N 1
ATOM 1774 C CA . TRP C 3 23 ? 15.553 28.239 4.545 1.00 41.68 527 TRP B CA 1
ATOM 1775 C C . TRP C 3 23 ? 16.963 28.471 5.071 1.00 37.68 527 TRP B C 1
ATOM 1776 O O . TRP C 3 23 ? 17.793 29.094 4.400 1.00 40.03 527 TRP B O 1
ATOM 1787 N N . ALA C 3 24 ? 17.250 27.975 6.277 1.00 34.80 528 ALA B N 1
ATOM 1788 C CA . ALA C 3 24 ? 18.535 28.250 6.911 1.00 33.15 528 ALA B CA 1
ATOM 1789 C C . ALA C 3 24 ? 19.685 27.629 6.128 1.00 35.86 528 ALA B C 1
ATOM 1790 O O . ALA C 3 24 ? 20.697 28.288 5.861 1.00 37.26 528 ALA B O 1
ATOM 1792 N N . LEU C 3 25 ? 19.545 26.357 5.748 1.00 37.58 529 LEU B N 1
ATOM 1793 C CA . LEU C 3 25 ? 20.633 25.666 5.061 1.00 42.18 529 LEU B CA 1
ATOM 1794 C C . LEU C 3 25 ? 20.902 26.271 3.688 1.00 43.73 529 LEU B C 1
ATOM 1795 O O . LEU C 3 25 ? 22.061 26.408 3.280 1.00 48.37 529 LEU B O 1
ATOM 1800 N N . HIS C 3 26 ? 19.847 26.641 2.959 1.00 46.46 530 HIS B N 1
ATOM 1801 C CA . HIS C 3 26 ? 20.043 27.289 1.666 1.00 53.09 530 HIS B CA 1
ATOM 1802 C C . HIS C 3 26 ? 20.624 28.688 1.833 1.00 53.00 530 HIS B C 1
ATOM 1803 O O . HIS C 3 26 ? 21.452 29.123 1.024 1.00 52.18 530 HIS B O 1
ATOM 1810 N N . PHE C 3 27 ? 20.200 29.406 2.876 1.00 49.42 531 PHE B N 1
ATOM 1811 C CA . PHE C 3 27 ? 20.711 30.754 3.109 1.00 48.14 531 PHE B CA 1
ATOM 1812 C C . PHE C 3 27 ? 22.206 30.737 3.398 1.00 49.62 531 PHE B C 1
ATOM 1813 O O . PHE C 3 27 ? 22.945 31.618 2.942 1.00 48.70 531 PHE B O 1
ATOM 1821 N N . LEU C 3 28 ? 22.672 29.739 4.155 1.00 48.21 532 LEU B N 1
ATOM 1822 C CA . LEU C 3 28 ? 24.084 29.684 4.515 1.00 50.42 532 LEU B CA 1
ATOM 1823 C C . LEU C 3 28 ? 24.960 29.408 3.299 1.00 61.80 532 LEU B C 1
ATOM 1824 O O . LEU C 3 28 ? 26.061 29.957 3.184 1.00 66.78 532 LEU B O 1
#